Protein 3RC1 (pdb70)

InterPro domains:
  IPR000683 Gfo/Idh/MocA-like oxidoreductase, N-terminal [PF01408] (10-129)
  IPR036291 NAD(P)-binding domain superfamily [SSF51735] (7-159)
  IPR050984 Gfo/Idh/MocA domain-containing protein [PTHR22604] (5-324)
  IPR055170 GFO/IDH/MocA-like oxidoreductase domain [PF22725] (137-253)

Radius of gyration: 19.85 Å; Cα contacts (8 Å, |Δi|>4): 759; chains: 1; bounding box: 44×39×59 Å

B-factor: mean 20.57, std 9.82, range [6.42, 64.03]

CATH classification: 3.40.50.720 (+1 more: 3.30.360.10)

Structure (mmCIF, N/CA/C/O backbone):
data_3RC1
#
_entry.id   3RC1
#
_cell.length_a   72.826
_cell.length_b   104.154
_cell.length_c   145.283
_cell.angle_alpha   90.00
_cell.angle_beta   90.00
_cell.angle_gamma   90.00
#
_symmetry.space_group_name_H-M   'I 2 2 2'
#
loop_
_entity.id
_entity.type
_entity.pdbx_description
1 polymer 'Sugar 3-ketoreductase'
2 non-polymer 'PHOSPHATE ION'
3 non-polymer "5'-O-[(S)-hydroxy{[(S)-hydroxy(phenoxy)phosphoryl]oxy}phosphoryl]thymidine"
4 non-polymer 'NADP NICOTINAMIDE-ADENINE-DINUCLEOTIDE PHOSPHATE'
5 non-polymer 'SODIUM ION'
6 non-polymer 1,2-ETHANEDIOL
7 non-polymer 'CHLORIDE ION'
8 water water
#
loop_
_atom_site.group_PDB
_atom_site.id
_atom_site.type_symbol
_atom_site.label_atom_id
_atom_site.label_alt_id
_atom_site.label_comp_id
_atom_site.label_asym_id
_atom_site.label_entity_id
_atom_site.label_seq_id
_atom_site.pdbx_PDB_ins_code
_atom_site.Cartn_x
_atom_site.Cartn_y
_atom_site.Cartn_z
_atom_site.occupancy
_atom_site.B_iso_or_equiv
_atom_site.auth_seq_id
_atom_site.auth_comp_id
_atom_site.auth_asym_id
_atom_site.auth_atom_id
_atom_site.pdbx_PDB_model_num
ATOM 1 N N . ASN A 1 26 ? 21.877 13.992 -45.746 1.00 40.44 8 ASN A N 1
ATOM 2 C CA . ASN A 1 26 ? 23.327 14.303 -45.869 1.00 38.82 8 ASN A CA 1
ATOM 3 C C . ASN A 1 26 ? 23.903 14.633 -44.492 1.00 34.94 8 ASN A C 1
ATOM 4 O O . ASN A 1 26 ? 23.368 15.496 -43.793 1.00 33.11 8 ASN A O 1
ATOM 9 N N . PRO A 1 27 ? 25.004 13.974 -44.108 1.00 30.77 9 PRO A N 1
ATOM 10 C CA . PRO A 1 27 ? 25.650 14.426 -42.881 1.00 25.89 9 PRO A CA 1
ATOM 11 C C . PRO A 1 27 ? 26.198 15.841 -42.951 1.00 25.59 9 PRO A C 1
ATOM 12 O O . PRO A 1 27 ? 26.495 16.372 -44.032 1.00 22.68 9 PRO A O 1
ATOM 16 N N . ILE A 1 28 ? 26.319 16.462 -41.779 1.00 20.63 10 ILE A N 1
ATOM 17 C CA . ILE A 1 28 ? 26.912 17.793 -41.790 1.00 20.89 10 ILE A CA 1
ATOM 18 C C . ILE A 1 28 ? 28.405 17.599 -42.043 1.00 20.49 10 ILE A C 1
ATOM 19 O O . ILE A 1 28 ? 29.031 16.657 -41.541 1.00 19.91 10 ILE A O 1
ATOM 24 N N . ARG A 1 29 ? 28.963 18.499 -42.844 1.00 17.75 11 ARG A N 1
ATOM 25 C CA . ARG A 1 29 ? 30.363 18.363 -43.276 1.00 18.40 11 ARG A CA 1
ATOM 26 C C . ARG A 1 29 ? 31.166 19.200 -42.280 1.00 15.84 11 ARG A C 1
ATOM 27 O O . ARG A 1 29 ? 30.960 20.407 -42.183 1.00 16.85 11 ARG A O 1
ATOM 35 N N . VAL A 1 30 ? 32.031 18.553 -41.503 1.00 15.07 12 VAL A N 1
ATOM 36 C CA . VAL A 1 30 ? 32.782 19.236 -40.449 1.00 12.02 12 VAL A CA 1
ATOM 37 C C . VAL A 1 30 ? 34.241 19.469 -40.830 1.00 12.21 12 VAL A C 1
ATOM 38 O O . VAL A 1 30 ? 34.904 18.551 -41.331 1.00 14.77 12 VAL A O 1
ATOM 42 N N . GLY A 1 31 ? 34.733 20.677 -40.552 1.00 14.40 13 GLY A N 1
ATOM 43 C CA . GLY A 1 31 ? 36.152 21.012 -40.777 1.00 15.58 13 GLY A CA 1
ATOM 44 C C . GLY A 1 31 ? 36.718 21.252 -39.390 1.00 14.83 13 GLY A C 1
ATOM 45 O O . GLY A 1 31 ? 36.024 21.793 -38.531 1.00 15.82 13 GLY A O 1
ATOM 46 N N . VAL A 1 32 ? 37.967 20.849 -39.184 1.00 15.51 14 VAL A N 1
ATOM 47 C CA . VAL A 1 32 ? 38.606 21.031 -37.884 1.00 16.83 14 VAL A CA 1
ATOM 48 C C . VAL A 1 32 ? 39.726 22.047 -38.072 1.00 19.36 14 VAL A C 1
ATOM 49 O O . VAL A 1 32 ? 40.539 21.865 -38.979 1.00 19.61 14 VAL A O 1
ATOM 53 N N . ILE A 1 33 ? 39.731 23.122 -37.290 1.00 14.67 15 ILE A N 1
ATOM 54 C CA . ILE A 1 33 ? 40.888 24.023 -37.263 1.00 17.15 15 ILE A CA 1
ATOM 55 C C . ILE A 1 33 ? 41.802 23.831 -36.053 1.00 16.45 15 ILE A C 1
ATOM 56 O O . ILE A 1 33 ? 41.422 24.223 -34.946 1.00 16.60 15 ILE A O 1
ATOM 61 N N . GLY A 1 34 ? 42.947 23.199 -36.302 1.00 16.22 16 GLY A N 1
ATOM 62 C CA . GLY A 1 34 ? 43.878 22.948 -35.216 1.00 16.77 16 GLY A CA 1
ATOM 63 C C . GLY A 1 34 ? 43.951 21.462 -34.979 1.00 17.92 16 GLY A C 1
ATOM 64 O O . GLY A 1 34 ? 42.939 20.883 -34.587 1.00 17.43 16 GLY A O 1
ATOM 65 N N . CYS A 1 35 ? 45.110 20.864 -35.252 1.00 18.21 17 CYS A N 1
ATOM 66 C CA . CYS A 1 35 ? 45.299 19.436 -35.068 1.00 17.69 17 CYS A CA 1
ATOM 67 C C . CYS A 1 35 ? 45.669 19.195 -33.607 1.00 19.03 17 CYS A C 1
ATOM 68 O O . CYS A 1 35 ? 46.824 18.926 -33.258 1.00 22.03 17 CYS A O 1
ATOM 71 N N . ALA A 1 36 ? 44.696 19.365 -32.720 1.00 17.01 18 ALA A N 1
ATOM 72 C CA . ALA A 1 36 ? 44.918 19.337 -31.270 1.00 18.23 18 ALA A CA 1
ATOM 73 C C . ALA A 1 36 ? 44.945 17.907 -30.716 1.00 16.61 18 ALA A C 1
ATOM 74 O O . ALA A 1 36 ? 44.416 16.974 -31.312 1.00 17.70 18 ALA A O 1
ATOM 76 N N . ASP A 1 37 ? 45.630 17.734 -29.587 1.00 19.85 19 ASP A N 1
ATOM 77 C CA . ASP A 1 37 ? 45.590 16.451 -28.885 1.00 18.35 19 ASP A CA 1
ATOM 78 C C . ASP A 1 37 ? 44.144 16.038 -28.561 1.00 17.88 19 ASP A C 1
ATOM 79 O O . ASP A 1 37 ? 43.797 14.872 -28.752 1.00 19.33 19 ASP A O 1
ATOM 84 N N . ILE A 1 38 ? 43.295 16.967 -28.130 1.00 18.89 20 ILE A N 1
ATOM 85 C CA . ILE A 1 38 ? 41.888 16.613 -27.830 1.00 18.25 20 ILE A CA 1
ATOM 86 C C . ILE A 1 38 ? 41.121 16.232 -29.091 1.00 19.80 20 ILE A C 1
ATOM 87 O O . ILE A 1 38 ? 40.247 15.366 -29.069 1.00 18.24 20 ILE A O 1
ATOM 92 N N . ALA A 1 39 ? 41.458 16.841 -30.224 1.00 17.24 21 ALA A N 1
ATOM 93 C CA . ALA A 1 39 ? 40.894 16.353 -31.479 1.00 16.96 21 ALA A CA 1
ATOM 94 C C . ALA A 1 39 ? 41.335 14.936 -31.829 1.00 17.05 21 ALA A C 1
ATOM 95 O O . ALA A 1 39 ? 40.518 14.097 -32.191 1.00 17.77 21 ALA A O 1
ATOM 97 N N . TRP A 1 40 ? 42.632 14.624 -31.745 1.00 16.99 22 TRP A N 1
ATOM 98 C CA . TRP A 1 40 ? 43.158 13.297 -32.079 1.00 20.23 22 TRP A CA 1
ATOM 99 C C . TRP A 1 40 ? 42.568 12.247 -31.133 1.00 16.58 22 TRP A C 1
ATOM 100 O O . TRP A 1 40 ? 42.180 11.169 -31.567 1.00 18.42 22 TRP A O 1
ATOM 111 N N . ARG A 1 41 ? 42.470 12.600 -29.857 1.00 17.19 23 ARG A N 1
ATOM 112 C CA . ARG A 1 41 ? 42.074 11.566 -28.893 1.00 19.19 23 ARG A CA 1
ATOM 113 C C . ARG A 1 41 ? 40.562 11.349 -28.748 1.00 20.37 23 ARG A C 1
ATOM 114 O O . ARG A 1 41 ? 40.131 10.197 -28.559 1.00 21.14 23 ARG A O 1
ATOM 122 N N . ARG A 1 42 ? 39.787 12.430 -28.807 1.00 20.09 24 ARG A N 1
ATOM 123 C CA . ARG A 1 42 ? 38.371 12.398 -28.396 1.00 18.95 24 ARG A CA 1
ATOM 124 C C . ARG A 1 42 ? 37.472 12.822 -29.569 1.00 19.10 24 ARG A C 1
ATOM 125 O O . ARG A 1 42 ? 36.580 12.094 -30.005 1.00 16.77 24 ARG A O 1
ATOM 133 N N . ALA A 1 43 ? 37.741 14.008 -30.109 1.00 18.02 25 ALA A N 1
ATOM 134 C CA . ALA A 1 43 ? 36.751 14.587 -31.024 1.00 16.47 25 ALA A CA 1
ATOM 135 C C . ALA A 1 43 ? 36.715 13.936 -32.392 1.00 15.62 25 ALA A C 1
ATOM 136 O O . ALA A 1 43 ? 35.636 13.654 -32.912 1.00 13.74 25 ALA A O 1
ATOM 138 N N . LEU A 1 44 ? 37.868 13.744 -33.029 1.00 14.23 26 LEU A N 1
ATOM 139 C CA . LEU A 1 44 ? 37.918 13.113 -34.335 1.00 15.84 26 LEU A CA 1
ATOM 140 C C . LEU A 1 44 ? 37.452 11.665 -34.367 1.00 17.84 26 LEU A C 1
ATOM 141 O O . LEU A 1 44 ? 36.681 11.263 -35.243 1.00 19.11 26 LEU A O 1
ATOM 146 N N . PRO A 1 45 ? 37.829 10.872 -33.354 1.00 16.60 27 PRO A N 1
ATOM 147 C CA . PRO A 1 45 ? 37.198 9.565 -33.391 1.00 15.82 27 PRO A CA 1
ATOM 148 C C . PRO A 1 45 ? 35.672 9.607 -33.245 1.00 15.56 27 PRO A C 1
ATOM 149 O O . PRO A 1 45 ? 35.031 8.726 -33.825 1.00 15.52 27 PRO A O 1
ATOM 153 N N . ALA A 1 46 ? 35.111 10.560 -32.498 1.00 13.63 28 ALA A N 1
ATOM 154 C CA . ALA A 1 46 ? 33.648 10.682 -32.425 1.00 12.96 28 ALA A CA 1
ATOM 155 C C . ALA A 1 46 ? 33.086 11.117 -33.779 1.00 14.98 28 ALA A C 1
ATOM 156 O O . ALA A 1 46 ? 32.108 10.552 -34.268 1.00 16.55 28 ALA A O 1
ATOM 158 N N . LEU A 1 47 ? 33.692 12.137 -34.381 1.00 15.69 29 LEU A N 1
ATOM 159 C CA . LEU A 1 47 ? 33.207 12.619 -35.671 1.00 17.99 29 LEU A CA 1
ATOM 160 C C . LEU A 1 47 ? 33.290 11.519 -36.726 1.00 18.63 29 LEU A C 1
ATOM 161 O O . LEU A 1 47 ? 32.386 11.335 -37.535 1.00 16.97 29 LEU A O 1
ATOM 166 N N . GLU A 1 48 ? 34.375 10.752 -36.726 1.00 20.39 30 GLU A N 1
ATOM 167 C CA . GLU A 1 48 ? 34.524 9.698 -37.733 1.00 25.59 30 GLU A CA 1
ATOM 168 C C . GLU A 1 48 ? 33.410 8.666 -37.623 1.00 26.46 30 GLU A C 1
ATOM 169 O O . GLU A 1 48 ? 32.871 8.189 -38.629 1.00 26.32 30 GLU A O 1
ATOM 175 N N . ALA A 1 49 ? 33.052 8.322 -36.386 1.00 23.41 31 ALA A N 1
ATOM 176 C CA . ALA A 1 49 ? 32.128 7.237 -36.103 1.00 22.74 31 ALA A CA 1
ATOM 177 C C . ALA A 1 49 ? 30.673 7.684 -36.206 1.00 24.70 31 ALA A C 1
ATOM 178 O O . ALA A 1 49 ? 29.785 6.853 -36.372 1.00 26.57 31 ALA A O 1
ATOM 180 N N . GLU A 1 50 ? 30.408 8.972 -36.020 1.00 20.40 32 GLU A N 1
ATOM 181 C CA . GLU A 1 50 ? 29.050 9.502 -36.016 1.00 19.75 32 GLU A CA 1
ATOM 182 C C . GLU A 1 50 ? 28.447 9.572 -37.426 1.00 21.53 32 GLU A C 1
ATOM 183 O O . GLU A 1 50 ? 28.972 10.267 -38.284 1.00 19.17 32 GLU A O 1
ATOM 189 N N . PRO A 1 51 ? 27.321 8.889 -37.664 1.00 23.50 33 PRO A N 1
ATOM 190 C CA . PRO A 1 51 ? 26.740 8.945 -39.010 1.00 22.79 33 PRO A CA 1
ATOM 191 C C . PRO A 1 51 ? 26.325 10.341 -39.484 1.00 24.69 33 PRO A C 1
ATOM 192 O O . PRO A 1 51 ? 26.354 10.632 -40.684 1.00 23.26 33 PRO A O 1
ATOM 196 N N . LEU A 1 52 ? 25.954 11.210 -38.543 1.00 20.48 34 LEU A N 1
ATOM 197 C CA . LEU A 1 52 ? 25.490 12.557 -38.854 1.00 20.69 34 LEU A CA 1
ATOM 198 C C . LEU A 1 52 ? 26.609 13.542 -39.193 1.00 18.26 34 LEU A C 1
ATOM 199 O O . LEU A 1 52 ? 26.305 14.671 -39.566 1.00 18.58 34 LEU A O 1
ATOM 204 N N . THR A 1 53 ? 27.877 13.145 -39.073 1.00 18.32 35 THR A N 1
ATOM 205 C CA . THR A 1 53 ? 28.945 14.114 -39.330 1.00 17.75 35 THR A CA 1
ATOM 206 C C . THR A 1 53 ? 29.977 13.509 -40.273 1.00 20.44 35 THR A C 1
ATOM 207 O O . THR A 1 53 ? 30.347 12.353 -40.106 1.00 24.13 35 THR A O 1
ATOM 211 N N . GLU A 1 54 ? 30.443 14.284 -41.248 1.00 19.50 36 GLU A N 1
ATOM 212 C CA . GLU A 1 54 ? 31.484 13.764 -42.127 1.00 21.69 36 GLU A CA 1
ATOM 213 C C . GLU A 1 54 ? 32.702 14.666 -41.964 1.00 18.28 36 GLU A C 1
ATOM 214 O O . GLU A 1 54 ? 32.558 15.874 -42.106 1.00 22.97 36 GLU A O 1
ATOM 220 N N . VAL A 1 55 ? 33.886 14.120 -41.699 1.00 16.50 37 VAL A N 1
ATOM 221 C CA . VAL A 1 55 ? 35.035 15.000 -41.557 1.00 18.33 37 VAL A CA 1
ATOM 222 C C . VAL A 1 55 ? 35.537 15.313 -42.957 1.00 19.23 37 VAL A C 1
ATOM 223 O O . VAL A 1 55 ? 36.073 14.414 -43.616 1.00 20.77 37 VAL A O 1
ATOM 227 N N . THR A 1 56 ? 35.343 16.549 -43.398 1.00 19.47 38 THR A N 1
ATOM 228 C CA . THR A 1 56 ? 35.734 16.910 -44.761 1.00 22.14 38 THR A CA 1
ATOM 229 C C . THR A 1 56 ? 37.082 17.603 -44.914 1.00 22.08 38 THR A C 1
ATOM 230 O O . THR A 1 56 ? 37.663 17.543 -46.000 1.00 20.63 38 THR A O 1
ATOM 234 N N . ALA A 1 57 ? 37.572 18.263 -43.865 1.00 18.62 39 ALA A N 1
ATOM 235 C CA . ALA A 1 57 ? 38.827 18.990 -43.983 1.00 18.89 39 ALA A CA 1
ATOM 236 C C . ALA A 1 57 ? 39.425 19.153 -42.587 1.00 19.72 39 ALA A C 1
ATOM 237 O O . ALA A 1 57 ? 38.682 19.348 -41.623 1.00 17.26 39 ALA A O 1
ATOM 239 N N . ILE A 1 58 ? 40.751 19.115 -42.505 1.00 19.31 40 ILE A N 1
ATOM 240 C CA . ILE A 1 58 ? 41.402 19.379 -41.228 1.00 17.80 40 ILE A CA 1
ATOM 241 C C . ILE A 1 58 ? 42.560 20.314 -41.541 1.00 17.77 40 ILE A C 1
ATOM 242 O O . ILE A 1 58 ? 43.346 19.993 -42.442 1.00 15.25 40 ILE A O 1
ATOM 247 N N . ALA A 1 59 ? 42.621 21.443 -40.839 1.00 15.95 41 ALA A N 1
ATOM 248 C CA . ALA A 1 59 ? 43.662 22.447 -41.055 1.00 17.59 41 ALA A CA 1
ATOM 249 C C . ALA A 1 59 ? 44.695 22.482 -39.923 1.00 20.19 41 ALA A C 1
ATOM 250 O O . ALA A 1 59 ? 44.387 22.255 -38.749 1.00 17.21 41 ALA A O 1
ATOM 252 N N . SER A 1 60 ? 45.932 22.846 -40.265 1.00 15.86 42 SER A N 1
ATOM 253 C CA . SER A 1 60 ? 46.989 22.936 -39.258 1.00 14.76 42 SER A CA 1
ATOM 254 C C . SER A 1 60 ? 47.909 24.069 -39.727 1.00 18.43 42 SER A C 1
ATOM 255 O O . SER A 1 60 ? 47.956 24.345 -40.929 1.00 17.86 42 SER A O 1
ATOM 258 N N . ARG A 1 61 ? 48.619 24.695 -38.790 1.00 13.76 43 ARG A N 1
ATOM 259 C CA . ARG A 1 61 ? 49.705 25.613 -39.128 1.00 19.05 43 ARG A CA 1
ATOM 260 C C . ARG A 1 61 ? 50.798 24.902 -39.924 1.00 19.05 43 ARG A C 1
ATOM 261 O O . ARG A 1 61 ? 51.552 25.574 -40.632 1.00 20.92 43 ARG A O 1
ATOM 269 N N . ARG A 1 62 ? 50.906 23.580 -39.836 1.00 19.58 44 ARG A N 1
ATOM 270 C CA . ARG A 1 62 ? 51.909 22.785 -40.544 1.00 20.74 44 ARG A CA 1
ATOM 271 C C . ARG A 1 62 ? 51.107 21.808 -41.385 1.00 22.98 44 ARG A C 1
ATOM 272 O O . ARG A 1 62 ? 50.466 20.913 -40.828 1.00 22.37 44 ARG A O 1
ATOM 280 N N . TRP A 1 63 ? 51.136 21.949 -42.706 1.00 20.27 45 TRP A N 1
ATOM 281 C CA . TRP A 1 63 ? 50.576 20.906 -43.569 1.00 20.68 45 TRP A CA 1
ATOM 282 C C . TRP A 1 63 ? 50.890 19.453 -43.213 1.00 22.29 45 TRP A C 1
ATOM 283 O O . TRP A 1 63 ? 50.012 18.585 -43.237 1.00 22.06 45 TRP A O 1
ATOM 294 N N . ASP A 1 64 ? 52.137 19.103 -42.919 1.00 20.25 46 ASP A N 1
ATOM 295 C CA A ASP A 1 64 ? 52.506 17.739 -42.561 0.50 19.30 46 ASP A CA 1
ATOM 296 C CA B ASP A 1 64 ? 52.384 17.688 -42.661 0.50 19.80 46 ASP A CA 1
ATOM 297 C C . ASP A 1 64 ? 51.684 17.186 -41.397 1.00 19.11 46 ASP A C 1
ATOM 298 O O . ASP A 1 64 ? 51.426 15.988 -41.350 1.00 20.23 46 ASP A O 1
ATOM 307 N N . ARG A 1 65 ? 51.329 18.056 -40.454 1.00 19.66 47 ARG A N 1
ATOM 308 C CA . ARG A 1 65 ? 50.498 17.661 -39.291 1.00 19.49 47 ARG A CA 1
ATOM 309 C C . ARG A 1 65 ? 49.052 17.424 -39.738 1.00 20.31 47 ARG A C 1
ATOM 310 O O . ARG A 1 65 ? 48.439 16.401 -39.409 1.00 19.75 47 ARG A O 1
ATOM 318 N N . ALA A 1 66 ? 48.525 18.326 -40.556 1.00 19.67 48 ALA A N 1
ATOM 319 C CA . ALA A 1 66 ? 47.187 18.103 -41.102 1.00 22.13 48 ALA A CA 1
ATOM 320 C C . ALA A 1 66 ? 47.122 16.776 -41.823 1.00 23.61 48 ALA A C 1
ATOM 321 O O . ALA A 1 66 ? 46.190 15.994 -41.663 1.00 21.81 48 ALA A O 1
ATOM 323 N N . LYS A 1 67 ? 48.111 16.522 -42.673 1.00 22.10 49 LYS A N 1
ATOM 324 C CA . LYS A 1 67 ? 48.151 15.268 -43.396 1.00 20.96 49 LYS A CA 1
ATOM 325 C C . LYS A 1 67 ? 48.163 14.065 -42.466 1.00 21.54 49 LYS A C 1
ATOM 326 O O . LYS A 1 67 ? 47.524 13.065 -42.769 1.00 23.93 49 LYS A O 1
ATOM 3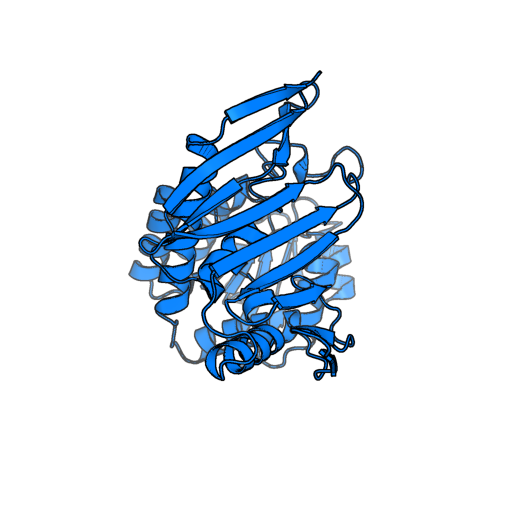32 N N . ARG A 1 68 ? 48.899 14.110 -41.360 1.00 21.58 50 ARG A N 1
ATOM 333 C CA . ARG A 1 68 ? 48.934 12.968 -40.464 1.00 24.94 50 ARG A CA 1
ATOM 334 C C . ARG A 1 68 ? 47.536 12.750 -39.888 1.00 21.94 50 ARG A C 1
ATOM 335 O O . ARG A 1 68 ? 47.083 11.610 -39.773 1.00 24.13 50 ARG A O 1
ATOM 343 N N . PHE A 1 69 ? 46.878 13.840 -39.501 1.00 22.31 51 PHE A N 1
ATOM 344 C CA . PHE A 1 69 ? 45.480 13.724 -39.079 1.00 20.07 51 PHE A CA 1
ATOM 345 C C . PHE A 1 69 ? 44.489 13.209 -40.116 1.00 23.46 51 PHE A C 1
ATOM 346 O O . PHE A 1 69 ? 43.625 12.404 -39.766 1.00 22.61 51 PHE A O 1
ATOM 354 N N . THR A 1 70 ? 44.522 13.712 -41.350 1.00 22.26 52 THR A N 1
ATOM 355 C CA . THR A 1 70 ? 43.639 13.190 -42.399 1.00 22.94 52 THR A CA 1
ATOM 356 C C . THR A 1 70 ? 43.969 11.746 -42.762 1.00 24.92 52 THR A C 1
ATOM 357 O O . THR A 1 70 ? 43.093 10.964 -43.134 1.00 23.86 52 THR A O 1
ATOM 361 N N . GLU A 1 71 ? 45.226 11.332 -42.606 1.00 25.89 53 GLU A N 1
ATOM 362 C CA . GLU A 1 71 ? 45.569 9.962 -42.967 1.00 28.12 53 GLU A CA 1
ATOM 363 C C . GLU A 1 71 ? 44.860 9.036 -41.982 1.00 27.40 53 GLU A C 1
ATOM 364 O O . GLU A 1 71 ? 44.435 7.934 -42.318 1.00 28.39 53 GLU A O 1
ATOM 370 N N . ARG A 1 72 ? 44.753 9.499 -40.747 1.00 26.36 54 ARG A N 1
ATOM 371 C CA . ARG A 1 72 ? 44.038 8.750 -39.720 1.00 26.54 54 ARG A CA 1
ATOM 372 C C . ARG A 1 72 ? 42.517 8.861 -39.844 1.00 28.26 54 ARG A C 1
ATOM 373 O O . ARG A 1 72 ? 41.813 7.845 -39.768 1.00 28.20 54 ARG A O 1
ATOM 381 N N . PHE A 1 73 ? 42.005 10.071 -40.059 1.00 25.36 55 PHE A N 1
ATOM 382 C CA . PHE A 1 73 ? 40.562 10.307 -39.925 1.00 26.48 55 PHE A CA 1
ATOM 383 C C . PHE A 1 73 ? 39.799 10.655 -41.200 1.00 26.15 55 PHE A C 1
ATOM 384 O O . PHE A 1 73 ? 38.581 10.823 -41.137 1.00 27.12 55 PHE A O 1
ATOM 392 N N . GLY A 1 74 ? 40.487 10.796 -42.330 1.00 24.61 56 GLY A N 1
ATOM 393 C CA . GLY A 1 74 ? 39.854 11.221 -43.578 1.00 23.79 56 GLY A CA 1
ATOM 394 C C . GLY A 1 74 ? 39.784 12.732 -43.702 1.00 22.76 56 GLY A C 1
ATOM 395 O O . GLY A 1 74 ? 40.217 13.474 -42.810 1.00 22.80 56 GLY A O 1
ATOM 396 N N . GLY A 1 75 ? 39.208 13.193 -44.808 1.00 20.45 57 GLY A N 1
ATOM 397 C CA . GLY A 1 75 ? 39.135 14.630 -45.055 1.00 22.92 57 GLY A CA 1
ATOM 398 C C . GLY A 1 75 ? 40.352 15.070 -45.853 1.00 21.32 57 GLY A C 1
ATOM 399 O O . GLY A 1 75 ? 41.330 14.331 -45.953 1.00 23.53 57 GLY A O 1
ATOM 400 N N . GLU A 1 76 ? 40.284 16.287 -46.373 1.00 22.35 58 GLU A N 1
ATOM 401 C CA . GLU A 1 76 ? 41.414 16.928 -47.064 1.00 22.87 58 GLU A CA 1
ATOM 402 C C . GLU A 1 76 ? 42.275 17.700 -46.067 1.00 21.64 58 GLU A C 1
ATOM 403 O O . GLU A 1 76 ? 41.744 18.477 -45.267 1.00 20.77 58 GLU A O 1
ATOM 409 N N . PRO A 1 77 ? 43.603 17.485 -46.094 1.00 21.88 59 PRO A N 1
ATOM 410 C CA . PRO A 1 77 ? 44.469 18.315 -45.256 1.00 20.17 59 PRO A CA 1
ATOM 411 C C . PRO A 1 77 ? 44.576 19.739 -45.785 1.00 22.98 59 PRO A C 1
ATOM 412 O O . PRO A 1 77 ? 44.646 19.952 -46.998 1.00 21.76 59 PRO A O 1
ATOM 416 N N . VAL A 1 78 ? 44.554 20.736 -44.908 1.00 17.91 60 VAL A N 1
ATOM 417 C CA . VAL A 1 78 ? 44.580 22.104 -45.398 1.00 17.57 60 VAL A CA 1
ATOM 418 C C . VAL A 1 78 ? 45.698 22.808 -44.643 1.00 19.69 60 VAL A C 1
ATOM 419 O O . VAL A 1 78 ? 45.853 22.642 -43.425 1.00 20.08 60 VAL A O 1
ATOM 423 N N . GLU A 1 79 ? 46.453 23.646 -45.353 1.00 17.97 61 GLU A N 1
ATOM 424 C CA . GLU A 1 79 ? 47.472 24.423 -44.653 1.00 16.61 61 GLU A CA 1
ATOM 425 C C . GLU A 1 79 ? 46.904 25.792 -44.272 1.00 18.42 61 GLU A C 1
ATOM 426 O O . GLU A 1 79 ? 46.428 26.573 -45.099 1.00 19.26 61 GLU A O 1
ATOM 432 N N . GLY A 1 80 ? 46.989 26.113 -42.982 1.00 18.76 62 GLY A N 1
ATOM 433 C CA . GLY A 1 80 ? 46.438 27.326 -42.393 1.00 16.33 62 GLY A CA 1
ATOM 434 C C . GLY A 1 80 ? 44.932 27.219 -42.195 1.00 18.14 62 GLY A C 1
ATOM 435 O O . GLY A 1 80 ? 44.279 26.439 -42.888 1.00 16.26 62 GLY A O 1
ATOM 436 N N . TYR A 1 81 ? 44.395 28.030 -41.283 1.00 17.89 63 TYR A N 1
ATOM 437 C CA . TYR A 1 81 ? 42.970 28.020 -40.958 1.00 18.02 63 TYR A CA 1
ATOM 438 C C . TYR A 1 81 ? 42.081 28.819 -41.915 1.00 17.16 63 TYR A C 1
ATOM 439 O O . TYR A 1 81 ? 41.004 28.351 -42.268 1.00 18.53 63 TYR A O 1
ATOM 448 N N . PRO A 1 82 ? 42.525 29.993 -42.408 1.00 17.97 64 PRO A N 1
ATOM 449 C CA . PRO A 1 82 ? 41.655 30.685 -43.358 1.00 19.05 64 PRO A CA 1
ATOM 450 C C . PRO A 1 82 ? 41.235 29.853 -44.558 1.00 20.08 64 PRO A C 1
ATOM 451 O O . PRO A 1 82 ? 40.079 29.956 -44.982 1.00 19.91 64 PRO A O 1
ATOM 455 N N . ALA A 1 83 ? 42.131 29.015 -45.075 1.00 19.68 65 ALA A N 1
ATOM 456 C CA . ALA A 1 83 ? 41.768 28.251 -46.265 1.00 20.06 65 ALA A CA 1
ATOM 457 C C . ALA A 1 83 ? 40.609 27.297 -45.974 1.00 22.24 65 ALA A C 1
ATOM 458 O O . ALA A 1 83 ? 39.731 27.073 -46.810 1.00 21.77 65 ALA A O 1
ATOM 460 N N . LEU A 1 84 ? 40.590 26.751 -44.759 1.00 18.22 66 LEU A N 1
ATOM 461 C CA . LEU A 1 84 ? 39.523 25.820 -44.436 1.00 19.12 66 LEU A CA 1
ATOM 462 C C . LEU A 1 84 ? 38.198 26.575 -44.383 1.00 16.70 66 LEU A C 1
ATOM 463 O O . LEU A 1 84 ? 37.175 26.069 -44.852 1.00 20.07 66 LEU A O 1
ATOM 468 N N . LEU A 1 85 ? 38.197 27.780 -43.825 1.00 19.43 67 LEU A N 1
ATOM 469 C CA . LEU A 1 85 ? 36.951 28.508 -43.623 1.00 20.97 67 LEU A CA 1
ATOM 470 C C . LEU A 1 85 ? 36.356 28.997 -44.936 1.00 23.69 67 LEU A C 1
ATOM 471 O O . LEU A 1 85 ? 35.170 29.324 -44.958 1.00 24.60 67 LEU A O 1
ATOM 476 N N . GLU A 1 86 ? 37.199 29.073 -45.965 1.00 25.31 68 GLU A N 1
ATOM 477 C CA . GLU A 1 86 ? 36.755 29.445 -47.309 1.00 28.28 68 GLU A CA 1
ATOM 478 C C . GLU A 1 86 ? 36.063 28.308 -48.041 1.00 27.85 68 GLU A C 1
ATOM 479 O O . GLU A 1 86 ? 35.487 28.548 -49.101 1.00 31.52 68 GLU A O 1
ATOM 485 N N . ARG A 1 87 ? 36.097 27.086 -47.515 1.00 25.96 69 ARG A N 1
ATOM 486 C CA . ARG A 1 87 ? 35.622 25.919 -48.244 1.00 23.90 69 ARG A CA 1
ATOM 487 C C . ARG A 1 87 ? 34.105 25.883 -48.327 1.00 26.79 69 ARG A C 1
ATOM 488 O O . ARG A 1 87 ? 33.413 26.085 -47.331 1.00 26.04 69 ARG A O 1
ATOM 496 N N . ASP A 1 88 ? 33.587 25.632 -49.525 1.00 24.78 70 ASP A N 1
ATOM 497 C CA . ASP A 1 88 ? 32.161 25.383 -49.678 1.00 28.23 70 ASP A CA 1
ATOM 498 C C . ASP A 1 88 ? 31.706 24.028 -49.148 1.00 25.93 70 ASP A C 1
ATOM 499 O O . ASP A 1 88 ? 30.532 23.853 -48.833 1.00 31.57 70 ASP A O 1
ATOM 504 N N . ASP A 1 89 ? 32.589 23.042 -49.035 1.00 26.15 71 ASP A N 1
ATOM 505 C CA . ASP A 1 89 ? 32.186 21.737 -48.529 1.00 24.05 71 ASP A CA 1
ATOM 506 C C . ASP A 1 89 ? 32.362 21.565 -47.007 1.00 23.68 71 ASP A C 1
ATOM 507 O O . ASP A 1 89 ? 32.573 20.437 -46.525 1.00 23.54 71 ASP A O 1
ATOM 512 N N . VAL A 1 90 ? 32.339 22.696 -46.306 1.00 22.04 72 VAL A N 1
ATOM 513 C CA . VAL A 1 90 ? 32.378 22.697 -44.831 1.00 19.35 72 VAL A CA 1
ATOM 514 C C . VAL A 1 90 ? 31.120 23.397 -44.320 1.00 18.52 72 VAL A C 1
ATOM 515 O O . VAL A 1 90 ? 30.845 24.543 -44.695 1.00 21.10 72 VAL A O 1
ATOM 519 N N . ASP A 1 91 ? 30.337 22.733 -43.470 1.00 17.82 73 ASP A N 1
ATOM 520 C CA . ASP A 1 91 ? 29.105 23.298 -42.918 1.00 16.10 73 ASP A CA 1
ATOM 521 C C . ASP A 1 91 ? 29.344 23.835 -41.498 1.00 15.50 73 ASP A C 1
ATOM 522 O O . ASP A 1 91 ? 28.655 24.745 -41.025 1.00 14.24 73 ASP A O 1
ATOM 527 N N . ALA A 1 92 ? 30.310 23.232 -40.813 1.00 13.56 74 ALA A N 1
ATOM 528 C CA . ALA A 1 92 ? 30.452 23.476 -39.360 1.00 14.29 74 ALA A CA 1
ATOM 529 C C . ALA A 1 92 ? 31.929 23.261 -39.065 1.00 10.38 74 ALA A C 1
ATOM 530 O O . ALA A 1 92 ? 32.560 22.427 -39.724 1.00 15.04 74 ALA A O 1
ATOM 532 N N . VAL A 1 93 ? 32.470 24.025 -38.120 1.00 11.98 75 VAL A N 1
ATOM 533 C CA . VAL A 1 93 ? 33.911 23.885 -37.837 1.00 12.62 75 VAL A CA 1
ATOM 534 C C . VAL A 1 93 ? 34.052 23.539 -36.358 1.00 14.13 75 VAL A C 1
ATOM 535 O O . VAL A 1 93 ? 33.353 24.168 -35.559 1.00 14.11 75 VAL A O 1
ATOM 539 N N . TYR A 1 94 ? 34.951 22.610 -36.049 1.00 13.36 76 TYR A N 1
ATOM 540 C CA . TYR A 1 94 ? 35.341 22.327 -34.663 1.00 13.29 76 TYR A CA 1
ATOM 541 C C . TYR A 1 94 ? 36.628 23.094 -34.412 1.00 14.05 76 TYR A C 1
ATOM 542 O O . TYR A 1 94 ? 37.565 23.022 -35.223 1.00 14.00 76 TYR A O 1
ATOM 551 N N . VAL A 1 95 ? 36.616 23.811 -33.292 1.00 12.81 77 VAL A N 1
ATOM 552 C CA . VAL A 1 95 ? 37.707 24.669 -32.877 1.00 12.63 77 VAL A CA 1
ATOM 553 C C . VAL A 1 95 ? 38.344 24.204 -31.546 1.00 12.36 77 VAL A C 1
ATOM 554 O O . VAL A 1 95 ? 37.978 24.728 -30.495 1.00 13.53 77 VAL A O 1
ATOM 558 N N . PRO A 1 96 ? 39.305 23.287 -31.625 1.00 13.55 78 PRO A N 1
ATOM 559 C CA . PRO A 1 96 ? 40.068 22.866 -30.435 1.00 12.78 78 PRO A CA 1
ATOM 560 C C . PRO A 1 96 ? 41.396 23.612 -30.218 1.00 15.43 78 PRO A C 1
ATOM 561 O O . PRO A 1 96 ? 42.406 23.056 -29.773 1.00 16.54 78 PRO A O 1
ATOM 565 N N . LEU A 1 97 ? 41.368 24.895 -30.539 1.00 13.76 79 LEU A N 1
ATOM 566 C CA . LEU A 1 97 ? 42.534 25.766 -30.349 1.00 15.78 79 LEU A CA 1
ATOM 567 C C . LEU A 1 97 ? 42.717 26.096 -28.867 1.00 15.42 79 LEU A C 1
ATOM 568 O O . LEU A 1 97 ? 41.812 25.896 -28.036 1.00 15.58 79 LEU A O 1
ATOM 573 N N . PRO A 1 98 ? 43.897 26.621 -28.511 1.00 15.94 80 PRO A N 1
ATOM 574 C CA . PRO A 1 98 ? 44.107 27.096 -27.151 1.00 18.88 80 PRO A CA 1
ATOM 575 C C . PRO A 1 98 ? 43.062 28.129 -26.813 1.00 18.41 80 PRO A C 1
ATOM 576 O O . PRO A 1 98 ? 42.667 28.951 -27.656 1.00 15.42 80 PRO A O 1
ATOM 580 N N . ALA A 1 99 ? 42.645 28.103 -25.545 1.00 18.41 81 ALA A N 1
ATOM 581 C CA . ALA A 1 99 ? 41.562 28.968 -25.106 1.00 18.26 81 ALA A CA 1
ATOM 582 C C . ALA A 1 99 ? 41.637 30.428 -25.521 1.00 21.60 81 ALA A C 1
ATOM 583 O O . ALA A 1 99 ? 40.640 31.053 -25.883 1.00 19.97 81 ALA A O 1
ATOM 585 N N . VAL A 1 100 ? 42.830 31.015 -25.441 1.00 19.60 82 VAL A N 1
ATOM 586 C CA . VAL A 1 100 ? 42.976 32.438 -25.684 1.00 17.91 82 VAL A CA 1
ATOM 587 C C . VAL A 1 100 ? 42.770 32.751 -27.163 1.00 19.30 82 VAL A C 1
ATOM 588 O O . VAL A 1 100 ? 42.484 33.896 -27.503 1.00 20.38 82 VAL A O 1
ATOM 592 N N . LEU A 1 101 ? 42.882 31.751 -28.036 1.00 19.64 83 LEU A N 1
ATOM 593 C CA . LEU A 1 101 ? 42.788 31.991 -29.469 1.00 19.07 83 LEU A CA 1
ATOM 594 C C . LEU A 1 101 ? 41.391 31.616 -29.943 1.00 23.10 83 LEU A C 1
ATOM 595 O O . LEU A 1 101 ? 41.100 31.764 -31.131 1.00 18.93 83 LEU A O 1
ATOM 600 N N . HIS A 1 102 ? 40.538 31.145 -29.030 1.00 17.45 84 HIS A N 1
ATOM 601 C CA . HIS A 1 102 ? 39.211 30.764 -29.508 1.00 19.54 84 HIS A CA 1
ATOM 602 C C . HIS A 1 102 ? 38.439 31.889 -30.165 1.00 18.31 84 HIS A C 1
ATOM 603 O O . HIS A 1 102 ? 37.874 31.687 -31.236 1.00 21.55 84 HIS A O 1
ATOM 610 N N . ALA A 1 103 ? 38.362 33.043 -29.521 1.00 18.51 85 ALA A N 1
ATOM 611 C CA . ALA A 1 103 ? 37.486 34.090 -30.003 1.00 21.61 85 ALA A CA 1
ATOM 612 C C . ALA A 1 103 ? 37.803 34.505 -31.437 1.00 25.00 85 ALA A C 1
ATOM 613 O O . ALA A 1 103 ? 36.879 34.649 -32.246 1.00 22.31 85 ALA A O 1
ATOM 615 N N . GLU A 1 104 ? 39.084 34.700 -31.743 1.00 21.73 86 GLU A N 1
ATOM 616 C CA . GLU A 1 104 ? 39.470 35.149 -33.081 1.00 22.10 86 GLU A CA 1
ATOM 617 C C . GLU A 1 104 ? 38.900 34.196 -34.125 1.00 21.61 86 GLU A C 1
ATOM 618 O O . GLU A 1 104 ? 38.299 34.631 -35.116 1.00 21.79 86 GLU A O 1
ATOM 624 N N . TRP A 1 105 ? 39.091 32.895 -33.911 1.00 17.25 87 TRP A N 1
ATOM 625 C CA . TRP A 1 105 ? 38.747 31.913 -34.918 1.00 17.38 87 TRP A CA 1
ATOM 626 C C . TRP A 1 105 ? 37.265 31.529 -34.910 1.00 19.66 87 TRP A C 1
ATOM 627 O O . TRP A 1 105 ? 36.757 31.120 -35.954 1.00 18.42 87 TRP A O 1
ATOM 638 N N . ILE A 1 106 ? 36.614 31.606 -33.749 1.00 15.99 88 ILE A N 1
ATOM 639 C CA . ILE A 1 106 ? 35.162 31.443 -33.716 1.00 15.15 88 ILE A CA 1
ATOM 640 C C . ILE A 1 106 ? 34.480 32.562 -34.497 1.00 14.82 88 ILE A C 1
ATOM 641 O O . ILE A 1 106 ? 33.626 32.290 -35.354 1.00 16.46 88 ILE A 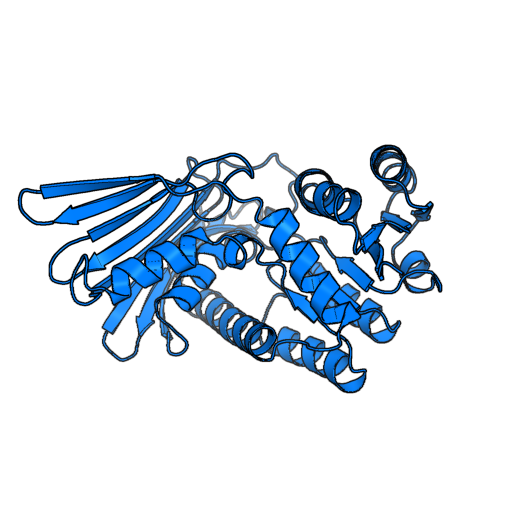O 1
ATOM 646 N N . ASP A 1 107 ? 34.900 33.790 -34.235 1.00 17.73 89 ASP A N 1
ATOM 647 C CA . ASP A 1 107 ? 34.377 34.970 -34.915 1.00 20.36 89 ASP A CA 1
ATOM 648 C C . ASP A 1 107 ? 34.529 34.809 -36.424 1.00 19.56 89 ASP A C 1
ATOM 649 O O . ASP A 1 107 ? 33.562 34.995 -37.160 1.00 19.26 89 ASP A O 1
ATOM 654 N N . ARG A 1 108 ? 35.727 34.444 -36.859 1.00 18.70 90 ARG A N 1
ATOM 655 C CA . ARG A 1 108 ? 36.010 34.236 -38.276 1.00 18.09 90 ARG A CA 1
ATOM 656 C C . ARG A 1 108 ? 35.187 33.110 -38.885 1.00 19.29 90 ARG A C 1
ATOM 657 O O . ARG A 1 108 ? 34.694 33.260 -40.009 1.00 17.98 90 ARG A O 1
ATOM 665 N N . ALA A 1 109 ? 34.989 32.015 -38.142 1.00 17.26 91 ALA A N 1
ATOM 666 C CA . ALA A 1 109 ? 34.240 30.865 -38.648 1.00 17.58 91 ALA A CA 1
ATOM 667 C C . ALA A 1 109 ? 32.772 31.255 -38.820 1.00 15.92 91 ALA A C 1
ATOM 668 O O . ALA A 1 109 ? 32.165 30.874 -39.829 1.00 16.28 91 ALA A O 1
ATOM 670 N N . LEU A 1 110 ? 32.222 32.018 -37.877 1.00 15.18 92 LEU A N 1
ATOM 671 C CA . LEU A 1 110 ? 30.804 32.341 -37.876 1.00 15.48 92 LEU A CA 1
ATOM 672 C C . LEU A 1 110 ? 30.647 33.315 -39.043 1.00 16.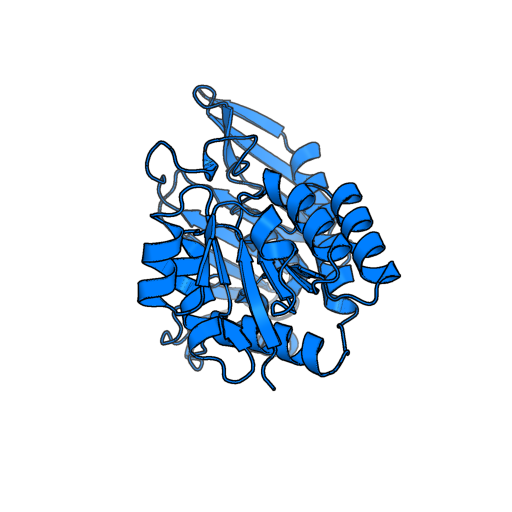63 92 LEU A C 1
ATOM 673 O O . LEU A 1 110 ? 29.681 33.179 -39.804 1.00 15.14 92 LEU A O 1
ATOM 678 N N . ARG A 1 111 ? 31.612 34.224 -39.176 1.00 19.22 93 ARG A N 1
ATOM 679 C CA . ARG A 1 111 ? 31.483 35.203 -40.267 1.00 20.57 93 ARG A CA 1
ATOM 680 C C . ARG A 1 111 ? 31.634 34.539 -41.630 1.00 22.42 93 ARG A C 1
ATOM 681 O O . ARG A 1 111 ? 31.132 35.056 -42.639 1.00 21.18 93 ARG A O 1
ATOM 689 N N . ALA A 1 112 ? 32.312 33.396 -41.665 1.00 18.14 94 ALA A N 1
ATOM 690 C CA . ALA A 1 112 ? 32.378 32.602 -42.874 1.00 18.64 94 ALA A CA 1
ATOM 691 C C . ALA A 1 112 ? 31.109 31.796 -43.130 1.00 19.62 94 ALA A C 1
ATOM 692 O O . ALA A 1 112 ? 31.039 31.039 -44.089 1.00 19.63 94 ALA A O 1
ATOM 694 N N . GLY A 1 113 ? 30.111 31.915 -42.256 1.00 16.65 95 GLY A N 1
ATOM 695 C CA . GLY A 1 113 ? 28.893 31.137 -42.446 1.00 18.28 95 GLY A CA 1
ATOM 696 C C . GLY A 1 113 ? 28.848 29.725 -41.885 1.00 20.65 95 GLY A C 1
ATOM 697 O O . GLY A 1 113 ? 27.959 28.957 -42.267 1.00 19.33 95 GLY A O 1
ATOM 698 N N . LYS A 1 114 ? 29.760 29.416 -40.962 1.00 18.87 96 LYS A N 1
ATOM 699 C CA . LYS A 1 114 ? 29.916 28.038 -40.471 1.00 16.72 96 LYS A CA 1
ATOM 700 C C . LYS A 1 114 ? 29.343 27.988 -39.056 1.00 15.32 96 LYS A C 1
ATOM 701 O O . LYS A 1 114 ? 29.583 28.893 -38.244 1.00 14.47 96 LYS A O 1
ATOM 707 N N . HIS A 1 115 ? 28.575 26.944 -38.760 1.00 14.60 97 HIS A N 1
ATOM 708 C CA . HIS A 1 115 ? 28.224 26.709 -37.357 1.00 12.61 97 HIS A CA 1
ATOM 709 C C . HIS A 1 115 ? 29.527 26.360 -36.669 1.00 16.63 97 HIS A C 1
ATOM 710 O O . HIS A 1 115 ? 30.403 25.817 -37.353 1.00 13.73 97 HIS A O 1
ATOM 717 N N . VAL A 1 116 ? 29.585 26.468 -35.334 1.00 11.02 98 VAL A N 1
ATOM 718 C CA . VAL A 1 116 ? 30.877 26.204 -34.657 1.00 12.45 98 VAL A CA 1
ATOM 719 C C . VAL A 1 116 ? 30.694 25.386 -33.364 1.00 11.97 98 VAL A C 1
ATOM 720 O O . VAL A 1 116 ? 29.848 25.753 -32.542 1.00 13.06 98 VAL A O 1
ATOM 724 N N . LEU A 1 117 ? 31.506 24.339 -33.245 1.00 11.45 99 LEU A N 1
ATOM 725 C CA . LEU A 1 117 ? 31.648 23.535 -32.015 1.00 11.29 99 LEU A CA 1
ATOM 726 C C . LEU A 1 117 ? 32.982 24.007 -31.424 1.00 11.15 99 LEU A C 1
ATOM 727 O O . LEU A 1 117 ? 34.024 23.685 -31.979 1.00 14.23 99 LEU A O 1
ATOM 732 N N . ALA A 1 118 ? 32.945 24.771 -30.341 1.00 11.64 100 ALA A N 1
ATOM 733 C CA . ALA A 1 118 ? 34.159 25.386 -29.815 1.00 9.36 100 ALA A CA 1
ATOM 734 C C . ALA A 1 118 ? 34.563 24.565 -28.595 1.00 11.96 100 ALA A C 1
ATOM 735 O O . ALA A 1 118 ? 33.659 24.254 -27.822 1.00 13.84 100 ALA A O 1
ATOM 737 N N . GLU A 1 119 ? 35.851 24.296 -28.375 1.00 11.77 101 GLU A N 1
ATOM 738 C CA . GLU A 1 119 ? 36.190 23.623 -27.102 1.00 12.49 101 GLU A CA 1
ATOM 739 C C . GLU A 1 119 ? 35.957 24.515 -25.902 1.00 14.47 101 GLU A C 1
ATOM 740 O O . GLU A 1 119 ? 35.915 25.740 -26.021 1.00 13.06 101 GLU A O 1
ATOM 746 N N . LYS A 1 120 ? 35.823 23.895 -24.721 1.00 13.87 102 LYS A N 1
ATOM 747 C CA . LYS A 1 120 ? 35.732 24.708 -23.521 1.00 12.25 102 LYS A CA 1
ATOM 748 C C . LYS A 1 120 ? 37.148 25.212 -23.279 1.00 13.11 102 LYS A C 1
ATOM 749 O O . LYS A 1 120 ? 38.159 24.666 -23.723 1.00 13.43 102 LYS A O 1
ATOM 755 N N . PRO A 1 121 ? 37.229 26.329 -22.565 1.00 14.93 103 PRO A N 1
ATOM 756 C CA . PRO A 1 121 ? 36.171 27.277 -22.254 1.00 14.29 103 PRO A CA 1
ATOM 757 C C . PRO A 1 121 ? 35.859 27.979 -23.567 1.00 17.58 103 PRO A C 1
ATOM 758 O O . PRO A 1 121 ? 36.767 28.238 -24.369 1.00 14.02 103 PRO A O 1
ATOM 762 N N . LEU A 1 122 ? 34.584 28.282 -23.770 1.00 14.35 104 LEU A N 1
ATOM 763 C CA . LEU A 1 122 ? 34.191 28.891 -25.048 1.00 11.23 104 LEU A CA 1
ATOM 764 C C . LEU A 1 122 ? 35.139 30.060 -25.322 1.00 15.18 104 LEU A C 1
ATOM 765 O O . LEU A 1 122 ? 35.771 30.115 -26.393 1.00 18.44 104 LEU A O 1
ATOM 770 N N . THR A 1 123 ? 35.234 31.009 -24.393 1.00 15.98 105 THR A N 1
ATOM 771 C CA . THR A 1 123 ? 36.365 31.924 -24.568 1.00 15.51 105 THR A CA 1
ATOM 772 C C . THR A 1 123 ? 36.904 32.389 -23.221 1.00 20.59 105 THR A C 1
ATOM 773 O O . THR A 1 123 ? 36.885 31.602 -22.271 1.00 17.34 105 THR A O 1
ATOM 777 N N . THR A 1 124 ? 37.368 33.632 -23.124 1.00 19.43 106 THR A N 1
ATOM 778 C CA . THR A 1 124 ? 38.172 33.987 -21.958 1.00 22.18 106 THR A CA 1
ATOM 779 C C . THR A 1 124 ? 37.375 34.851 -20.982 1.00 25.39 106 THR A C 1
ATOM 780 O O . THR A 1 124 ? 37.806 35.010 -19.840 1.00 23.88 106 THR A O 1
ATOM 784 N N . ASP A 1 125 ? 36.281 35.463 -21.443 1.00 21.35 107 ASP A N 1
ATOM 785 C CA . ASP A 1 125 ? 35.482 36.342 -20.595 1.00 21.11 107 ASP A CA 1
ATOM 786 C C . ASP A 1 125 ? 34.075 36.523 -21.140 1.00 20.26 107 ASP A C 1
ATOM 787 O O . ASP A 1 125 ? 33.768 36.159 -22.286 1.00 18.36 107 ASP A O 1
ATOM 792 N N . ARG A 1 126 ? 33.205 37.024 -20.268 1.00 17.52 108 ARG A N 1
ATOM 793 C CA . ARG A 1 126 ? 31.783 37.094 -20.551 1.00 19.75 108 ARG A CA 1
ATOM 794 C C . ARG A 1 126 ? 31.509 38.084 -21.692 1.00 20.00 108 ARG A C 1
ATOM 795 O O . ARG A 1 126 ? 30.701 37.768 -22.577 1.00 19.32 108 ARG A O 1
ATOM 803 N N . PRO A 1 127 ? 32.128 39.276 -21.648 1.00 22.33 109 PRO A N 1
ATOM 804 C CA . PRO A 1 127 ? 31.859 40.185 -22.774 1.00 21.92 109 PRO A CA 1
ATOM 805 C C . PRO A 1 127 ? 32.266 39.588 -24.119 1.00 21.34 109 PRO A C 1
ATOM 806 O O . PRO A 1 127 ? 31.537 39.742 -25.115 1.00 21.51 109 PRO A O 1
ATOM 810 N N . GLN A 1 128 ? 33.414 38.918 -24.151 1.00 20.34 110 GLN A N 1
ATOM 811 C CA . GLN A 1 128 ? 33.756 38.221 -25.393 1.00 20.43 110 GLN A CA 1
ATOM 812 C C . GLN A 1 128 ? 32.730 37.175 -25.804 1.00 21.05 110 GLN A C 1
ATOM 813 O O . GLN A 1 128 ? 32.390 37.024 -26.979 1.00 16.85 110 GLN A O 1
ATOM 819 N N . ALA A 1 129 ? 32.306 36.386 -24.819 1.00 17.22 111 ALA A N 1
ATOM 820 C CA . ALA A 1 129 ? 31.275 35.393 -25.081 1.00 18.52 111 ALA A CA 1
ATOM 821 C C . ALA A 1 129 ? 30.002 36.004 -25.646 1.00 18.21 111 ALA A C 1
ATOM 822 O O . ALA A 1 129 ? 29.422 35.460 -26.584 1.00 16.03 111 ALA A O 1
ATOM 824 N N . GLU A 1 130 ? 29.532 37.109 -25.075 1.00 16.76 112 GLU A N 1
ATOM 825 C CA . GLU A 1 130 ? 28.319 37.755 -25.557 1.00 18.68 112 GLU A CA 1
ATOM 826 C C . GLU A 1 130 ? 28.510 38.206 -27.009 1.00 17.66 112 GLU A C 1
ATOM 827 O O . GLU A 1 130 ? 27.618 38.010 -27.833 1.00 18.09 112 GLU A O 1
ATOM 833 N N . ARG A 1 131 ? 29.658 38.785 -27.325 1.00 20.64 113 ARG A N 1
ATOM 834 C CA . ARG A 1 131 ? 29.924 39.149 -28.717 1.00 22.41 113 ARG A CA 1
ATOM 835 C C . ARG A 1 131 ? 29.873 37.985 -29.708 1.00 22.39 113 ARG A C 1
ATOM 836 O O . ARG A 1 131 ? 29.288 38.117 -30.792 1.00 20.40 113 ARG A O 1
ATOM 844 N N . LEU A 1 132 ? 30.481 36.852 -29.369 1.00 18.36 114 LEU A N 1
ATOM 845 C CA . LEU A 1 132 ? 30.487 35.671 -30.242 1.00 15.65 114 LEU A CA 1
ATOM 846 C C . LEU A 1 132 ? 29.055 35.167 -30.440 1.00 17.23 114 LEU A C 1
ATOM 847 O O . LEU A 1 132 ? 28.650 34.829 -31.567 1.00 17.19 114 LEU A O 1
ATOM 852 N N . PHE A 1 133 ? 28.285 35.078 -29.355 1.00 17.49 115 PHE A N 1
ATOM 853 C CA . PHE A 1 133 ? 26.890 34.669 -29.505 1.00 15.93 115 PHE A CA 1
ATOM 854 C C . PHE A 1 133 ? 26.120 35.672 -30.377 1.00 16.81 115 PHE A C 1
ATOM 855 O O . PHE A 1 133 ? 25.241 35.255 -31.125 1.00 18.41 115 PHE A O 1
ATOM 863 N N . ALA A 1 134 ? 26.428 36.964 -30.303 1.00 16.58 116 ALA A N 1
ATOM 864 C CA . ALA A 1 134 ? 25.653 37.946 -31.099 1.00 18.37 116 ALA A CA 1
ATOM 865 C C . ALA A 1 134 ? 25.931 37.773 -32.593 1.00 18.10 116 ALA A C 1
ATOM 866 O O . ALA A 1 134 ? 24.996 37.812 -33.410 1.00 20.41 116 ALA A O 1
ATOM 868 N N . VAL A 1 135 ? 27.198 37.546 -32.936 1.00 19.62 117 VAL A N 1
ATOM 869 C CA . VAL A 1 135 ? 27.619 37.238 -34.309 1.00 17.86 117 VAL A CA 1
ATOM 870 C C . VAL A 1 135 ? 26.908 35.998 -34.821 1.00 20.05 117 VAL A C 1
ATOM 871 O O . VAL A 1 135 ? 26.422 35.960 -35.962 1.00 18.44 117 VAL A O 1
ATOM 875 N N . ALA A 1 136 ? 26.838 34.961 -33.982 1.00 16.30 118 ALA A N 1
ATOM 876 C CA . ALA A 1 136 ? 26.151 33.730 -34.382 1.00 16.32 118 ALA A CA 1
ATOM 877 C C . ALA A 1 136 ? 24.654 34.019 -34.576 1.00 15.84 118 ALA A C 1
ATOM 878 O O . ALA A 1 136 ? 24.026 33.539 -35.521 1.00 18.04 118 ALA A O 1
ATOM 880 N N . ARG A 1 137 ? 24.092 34.767 -33.640 1.00 21.03 119 ARG A N 1
ATOM 881 C CA . ARG A 1 137 ? 22.654 34.996 -33.602 1.00 21.22 119 ARG A CA 1
ATOM 882 C C . ARG A 1 137 ? 22.277 35.724 -34.892 1.00 22.18 119 ARG A C 1
ATOM 883 O O . ARG A 1 137 ? 21.273 35.404 -35.514 1.00 22.79 119 ARG A O 1
ATOM 891 N N . GLU A 1 138 ? 23.060 36.710 -35.311 1.00 24.78 120 GLU A N 1
ATOM 892 C CA . GLU A 1 138 ? 22.629 37.505 -36.467 1.00 26.10 120 GLU A CA 1
ATOM 893 C C . GLU A 1 138 ? 22.588 36.702 -37.750 1.00 25.26 120 GLU A C 1
ATOM 894 O O . GLU A 1 138 ? 21.962 37.134 -38.726 1.00 26.78 120 GLU A O 1
ATOM 900 N N . ARG A 1 139 ? 23.267 35.559 -37.724 1.00 21.86 121 ARG A N 1
ATOM 901 C CA . ARG A 1 139 ? 23.433 34.673 -38.871 1.00 19.69 121 ARG A CA 1
ATOM 902 C C . ARG A 1 139 ? 22.661 33.378 -38.724 1.00 16.13 121 ARG A C 1
ATOM 903 O O . ARG A 1 139 ? 22.716 32.534 -39.613 1.00 19.63 121 ARG A O 1
ATOM 911 N N . GLY A 1 140 ? 21.938 33.226 -37.621 1.00 18.80 122 GLY A N 1
ATOM 912 C CA . GLY A 1 140 ? 21.166 32.008 -37.406 1.00 18.86 122 GLY A CA 1
ATOM 913 C C . GLY A 1 140 ? 22.046 30.778 -37.196 1.00 20.15 122 GLY A C 1
ATOM 914 O O . GLY A 1 140 ? 21.614 29.645 -37.395 1.00 16.40 122 GLY A O 1
ATOM 915 N N . LEU A 1 141 ? 23.289 30.998 -36.781 1.00 16.24 123 LEU A N 1
ATOM 916 C CA . LEU A 1 141 ? 24.234 29.884 -36.676 1.00 14.62 123 LEU A CA 1
ATOM 917 C C . LEU A 1 141 ? 24.322 29.383 -35.225 1.00 13.83 123 LEU A C 1
ATOM 918 O O . LEU A 1 141 ? 24.177 30.179 -34.290 1.00 15.81 123 LEU A O 1
ATOM 923 N N . LEU A 1 142 ? 24.611 28.093 -35.083 1.00 12.97 124 LEU A N 1
ATOM 924 C CA . LEU A 1 142 ? 24.804 27.512 -33.737 1.00 10.89 124 LEU A CA 1
ATOM 925 C C . LEU A 1 142 ? 26.262 27.723 -33.352 1.00 12.46 124 LEU A C 1
ATOM 926 O O . LEU A 1 142 ? 27.129 27.345 -34.138 1.00 12.85 124 LEU A O 1
ATOM 931 N N . LEU A 1 143 ? 26.501 28.181 -32.122 1.00 13.62 125 LEU A N 1
ATOM 932 C CA . LEU A 1 143 ? 27.844 28.191 -31.500 1.00 10.88 125 LEU A CA 1
ATOM 933 C C . LEU A 1 143 ? 27.614 27.377 -30.217 1.00 9.51 125 LEU A C 1
ATOM 934 O O . LEU A 1 143 ? 26.740 27.769 -29.424 1.00 12.05 125 LEU A O 1
ATOM 939 N N . MET A 1 144 ? 28.340 26.273 -30.094 1.00 9.35 126 MET A N 1
ATOM 940 C CA . MET A 1 144 ? 28.167 25.381 -28.924 1.00 10.81 126 MET A CA 1
ATOM 941 C C . MET A 1 144 ? 29.515 25.217 -28.224 1.00 12.19 126 MET A C 1
ATOM 942 O O . MET A 1 144 ? 30.543 24.984 -28.878 1.00 10.81 126 MET A O 1
ATOM 947 N N . GLU A 1 145 ? 29.496 25.383 -26.905 1.00 10.73 127 GLU A N 1
ATOM 948 C CA . GLU A 1 145 ? 30.691 25.132 -26.070 1.00 10.12 127 GLU A CA 1
ATOM 949 C C . GLU A 1 145 ? 30.775 23.622 -25.779 1.00 14.83 127 GLU A C 1
ATOM 950 O O . GLU A 1 145 ? 29.804 23.047 -25.287 1.00 13.77 127 GLU A O 1
ATOM 956 N N . ASN A 1 146 ? 31.863 22.937 -26.124 1.00 10.19 128 ASN A N 1
ATOM 957 C CA . ASN A 1 146 ? 31.904 21.477 -26.050 1.00 10.72 128 ASN A CA 1
ATOM 958 C C . ASN A 1 146 ? 32.246 21.028 -24.624 1.00 10.60 128 ASN A C 1
ATOM 959 O O . ASN A 1 146 ? 33.286 20.388 -24.450 1.00 12.87 128 ASN A O 1
ATOM 964 N N . PHE A 1 147 ? 31.360 21.314 -23.676 1.00 12.30 129 PHE A N 1
ATOM 965 C CA . PHE A 1 147 ? 31.418 20.567 -22.407 1.00 10.14 129 PHE A CA 1
ATOM 966 C C . PHE A 1 147 ? 30.808 19.185 -22.584 1.00 10.32 129 PHE A C 1
ATOM 967 O O . PHE A 1 147 ? 29.616 18.996 -22.291 1.00 13.53 129 PHE A O 1
ATOM 975 N N . MET A 1 148 ? 31.617 18.248 -23.077 1.00 13.01 130 MET A N 1
ATOM 976 C CA . MET A 1 148 ? 31.152 16.923 -23.446 1.00 13.19 130 MET A CA 1
ATOM 977 C C . MET A 1 148 ? 30.615 16.215 -22.202 1.00 12.79 130 MET A C 1
ATOM 978 O O . MET A 1 148 ? 29.675 15.436 -22.332 1.00 11.98 130 MET A O 1
ATOM 983 N N . PHE A 1 149 ? 31.177 16.506 -21.023 1.00 12.51 131 PHE A N 1
ATOM 984 C CA . PHE A 1 149 ? 30.661 15.813 -19.838 1.00 9.53 131 PHE A CA 1
ATOM 985 C C . PHE A 1 149 ? 29.199 16.051 -19.513 1.00 9.95 131 PHE A C 1
ATOM 986 O O . PHE A 1 149 ? 28.584 15.162 -18.912 1.00 10.54 131 PHE A O 1
ATOM 994 N N . LEU A 1 150 ? 28.637 17.191 -19.929 1.00 9.37 132 LEU A N 1
ATOM 995 C CA . LEU A 1 150 ? 27.224 17.466 -19.713 1.00 10.71 132 LEU A CA 1
ATOM 996 C C . LEU A 1 150 ? 26.335 16.467 -20.462 1.00 11.31 132 LEU A C 1
ATOM 997 O O . LEU A 1 150 ? 25.164 16.284 -20.099 1.00 13.43 132 LEU A O 1
ATOM 1002 N N . HIS A 1 151 ? 26.919 15.805 -21.445 1.00 8.66 133 HIS A N 1
ATOM 1003 C CA . HIS A 1 151 ? 26.212 14.814 -22.250 1.00 12.73 133 HIS A CA 1
ATOM 1004 C C . HIS A 1 151 ? 26.270 13.401 -21.693 1.00 13.24 133 HIS A C 1
ATOM 1005 O O . HIS A 1 151 ? 25.639 12.496 -22.262 1.00 14.29 133 HIS A O 1
ATOM 1012 N N . HIS A 1 152 ? 26.983 13.202 -20.582 1.00 10.46 134 HIS A N 1
ATOM 1013 C CA . HIS A 1 152 ? 27.002 11.861 -20.002 1.00 9.97 134 HIS A CA 1
ATOM 1014 C C . HIS A 1 152 ? 25.801 11.673 -19.066 1.00 8.91 134 HIS A C 1
ATOM 1015 O O . HIS A 1 152 ? 25.565 12.491 -18.194 1.00 9.55 134 HIS A O 1
ATOM 1022 N N . PRO A 1 153 ? 24.963 10.653 -19.324 1.00 9.15 135 PRO A N 1
ATOM 1023 C CA . PRO A 1 153 ? 23.807 10.419 -18.467 1.00 10.79 135 PRO A CA 1
ATOM 1024 C C . PRO A 1 153 ? 24.083 10.334 -16.966 1.00 10.68 135 PRO A C 1
ATOM 1025 O O . PRO A 1 153 ? 23.123 10.508 -16.219 1.00 11.69 135 PRO A O 1
ATOM 1029 N N . GLN A 1 154 ? 25.327 10.087 -16.554 1.00 9.16 136 GLN A N 1
ATOM 1030 C CA . GLN A 1 154 ? 25.559 9.781 -15.140 1.00 10.16 136 GLN A CA 1
ATOM 1031 C C . GLN A 1 154 ? 25.145 11.003 -14.327 1.00 9.83 136 GLN A C 1
ATOM 1032 O O . GLN A 1 154 ? 24.675 10.812 -13.197 1.00 9.44 136 GLN A O 1
ATOM 1038 N N . HIS A 1 155 ? 25.287 12.230 -14.822 1.00 9.01 137 HIS A N 1
ATOM 1039 C CA . HIS A 1 155 ? 24.957 13.370 -13.946 1.00 10.91 137 HIS A CA 1
ATOM 1040 C C . HIS A 1 155 ? 23.474 13.532 -13.651 1.00 13.45 137 HIS A C 1
ATOM 1041 O O . HIS A 1 155 ? 23.057 13.899 -12.550 1.00 11.53 137 HIS A O 1
ATOM 1048 N N . ARG A 1 156 ? 22.660 13.222 -14.658 1.00 11.92 138 ARG A N 1
ATOM 1049 C CA . ARG A 1 156 ? 21.216 13.289 -14.483 1.00 12.87 138 ARG A CA 1
ATOM 1050 C C . ARG A 1 156 ? 20.844 12.117 -13.570 1.00 12.07 138 ARG A C 1
ATOM 1051 O O . ARG A 1 156 ? 19.909 12.231 -12.770 1.00 14.38 138 ARG A O 1
ATOM 1059 N N . GLN A 1 157 ? 21.569 11.005 -13.612 1.00 10.73 139 GLN A N 1
ATOM 1060 C CA . GLN A 1 157 ? 21.176 9.898 -12.722 1.00 12.43 139 GLN A CA 1
ATOM 1061 C C . GLN A 1 157 ? 21.462 10.308 -11.272 1.00 12.08 139 GLN A C 1
ATOM 1062 O O . GLN A 1 157 ? 20.689 9.993 -10.357 1.00 12.28 139 GLN A O 1
ATOM 1068 N N . VAL A 1 158 ? 22.587 10.986 -11.080 1.00 11.34 140 VAL A N 1
ATOM 1069 C CA . VAL A 1 158 ? 22.889 11.521 -9.749 1.00 13.38 140 VAL A CA 1
ATOM 1070 C C . VAL A 1 158 ? 21.850 12.548 -9.306 1.00 13.48 140 VAL A C 1
ATOM 1071 O O . VAL A 1 158 ? 21.309 12.535 -8.208 1.00 12.31 140 VAL A O 1
ATOM 1075 N N . ALA A 1 159 ? 21.544 13.510 -10.172 1.00 10.94 141 ALA A N 1
ATOM 1076 C CA . ALA A 1 159 ? 20.573 14.528 -9.794 1.00 11.47 141 ALA A CA 1
ATOM 1077 C C . ALA A 1 159 ? 19.227 13.894 -9.483 1.00 13.26 141 ALA A C 1
ATOM 1078 O O . ALA A 1 159 ? 18.581 14.417 -8.579 1.00 13.08 141 ALA A O 1
ATOM 1080 N N . ASP A 1 160 ? 18.836 12.832 -10.191 1.00 13.51 142 ASP A N 1
ATOM 1081 C CA . ASP A 1 160 ? 17.557 12.212 -9.898 1.00 13.82 142 ASP A CA 1
ATOM 1082 C C . ASP A 1 160 ? 17.591 11.581 -8.503 1.00 12.58 142 ASP A C 1
ATOM 1083 O O . ASP A 1 160 ? 16.582 11.668 -7.762 1.00 13.07 142 ASP A O 1
ATOM 1088 N N . MET A 1 161 ? 18.709 10.940 -8.153 1.00 11.57 143 MET A N 1
ATOM 1089 C CA . MET A 1 161 ? 18.815 10.422 -6.778 1.00 14.02 143 MET A CA 1
ATOM 1090 C C . MET A 1 161 ? 18.691 11.518 -5.724 1.00 14.45 143 MET A C 1
ATOM 1091 O O . MET A 1 161 ? 17.973 11.374 -4.718 1.00 14.42 143 MET A O 1
ATOM 1096 N N . LEU A 1 162 ? 19.431 12.602 -5.938 1.00 12.39 144 LEU A N 1
ATOM 1097 C CA . LEU A 1 162 ? 19.371 13.744 -5.030 1.00 14.14 144 LEU A CA 1
ATOM 1098 C C . LEU A 1 162 ? 17.966 14.345 -4.941 1.00 17.25 144 LEU A C 1
ATOM 1099 O O . LEU A 1 162 ? 17.508 14.660 -3.828 1.00 12.58 144 LEU A O 1
ATOM 1104 N N . ASP A 1 163 ? 17.275 14.454 -6.081 1.00 12.98 145 ASP A N 1
ATOM 1105 C CA . ASP A 1 163 ? 15.908 14.946 -6.027 1.00 16.95 145 ASP A CA 1
ATOM 1106 C C . ASP A 1 163 ? 14.970 13.988 -5.304 1.00 16.16 145 ASP A C 1
ATOM 1107 O O . ASP A 1 163 ? 13.957 14.446 -4.766 1.00 19.76 145 ASP A O 1
ATOM 1112 N N . GLU A 1 164 ? 15.275 12.694 -5.299 1.00 16.50 146 GLU A N 1
ATOM 1113 C CA . GLU A 1 164 ? 14.472 11.691 -4.618 1.00 18.04 146 GLU A CA 1
ATOM 1114 C C . GLU A 1 164 ? 14.685 11.775 -3.103 1.00 19.21 146 GLU A C 1
ATOM 1115 O O . GLU A 1 164 ? 13.924 11.152 -2.367 1.00 18.68 146 GLU A O 1
ATOM 1121 N N . GLY A 1 165 ? 15.674 12.524 -2.628 1.00 15.92 147 GLY A N 1
ATOM 1122 C CA . GLY A 1 165 ? 15.933 12.716 -1.202 1.00 15.63 147 GLY A CA 1
ATOM 1123 C C . GLY A 1 165 ? 16.922 11.736 -0.614 1.00 15.59 147 GLY A C 1
ATOM 1124 O O . GLY A 1 165 ? 16.908 11.571 0.613 1.00 14.60 147 GLY A O 1
ATOM 1125 N N . VAL A 1 166 ? 17.748 11.108 -1.454 1.00 12.31 148 VAL A N 1
ATOM 1126 C CA . VAL A 1 166 ? 18.635 10.061 -0.935 1.00 12.62 148 VAL A CA 1
ATOM 1127 C C . VAL A 1 166 ? 19.566 10.573 0.179 1.00 13.79 148 VAL A C 1
ATOM 1128 O O . VAL A 1 166 ? 19.898 9.796 1.076 1.00 14.62 148 VAL A O 1
ATOM 1132 N N . ILE A 1 167 ? 19.928 11.849 0.140 1.00 11.00 149 ILE A N 1
ATOM 1133 C CA . ILE A 1 167 ? 20.747 12.424 1.218 1.00 11.08 149 ILE A CA 1
ATOM 1134 C C . ILE A 1 167 ? 20.103 13.652 1.856 1.00 10.55 149 ILE A C 1
ATOM 1135 O O . ILE A 1 167 ? 20.776 14.481 2.474 1.00 12.23 149 ILE A O 1
ATOM 1140 N N . GLY A 1 168 ? 18.790 13.824 1.688 1.00 11.47 150 GLY A N 1
ATOM 1141 C CA . GLY A 1 168 ? 18.098 14.962 2.291 1.00 11.40 15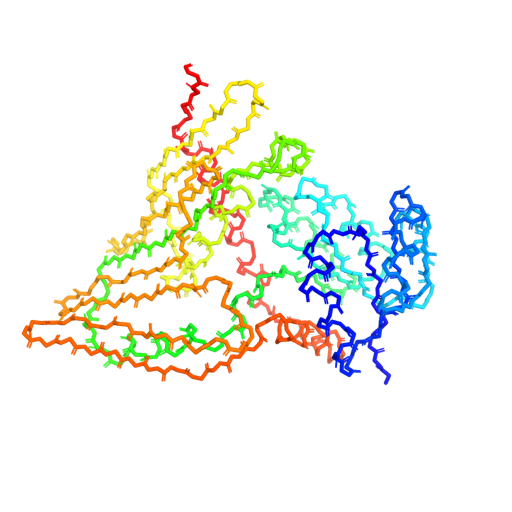0 GLY A CA 1
ATOM 1142 C C . GLY A 1 168 ? 18.342 16.262 1.529 1.00 14.25 150 GLY A C 1
ATOM 1143 O O . GLY A 1 168 ? 18.584 16.227 0.319 1.00 14.74 150 GLY A O 1
ATOM 1144 N N . GLU A 1 169 ? 18.317 17.409 2.214 1.00 13.04 151 GLU A N 1
ATOM 1145 C CA . GLU A 1 169 ? 18.478 18.683 1.513 1.00 14.83 151 GLU A CA 1
ATOM 1146 C C . GLU A 1 169 ? 19.964 18.897 1.276 1.00 15.22 151 GLU A C 1
ATOM 1147 O O . GLU A 1 169 ? 20.747 18.532 2.146 1.00 15.97 151 GLU A O 1
ATOM 1153 N N . ILE A 1 170 ? 20.338 19.496 0.152 1.00 14.59 152 ILE A N 1
ATOM 1154 C CA . ILE A 1 170 ? 21.765 19.656 -0.115 1.00 13.77 152 ILE A CA 1
ATOM 1155 C C . ILE A 1 170 ? 22.234 20.858 0.693 1.00 16.22 152 ILE A C 1
ATOM 1156 O O . ILE A 1 170 ? 21.620 21.932 0.715 1.00 17.62 152 ILE A O 1
ATOM 1161 N N . ARG A 1 171 ? 23.349 20.638 1.377 1.00 12.93 153 ARG A N 1
ATOM 1162 C CA . ARG A 1 171 ? 23.977 21.690 2.183 1.00 11.17 153 ARG A CA 1
ATOM 1163 C C . ARG A 1 171 ? 25.195 22.272 1.472 1.00 10.28 153 ARG A C 1
ATOM 1164 O O . ARG A 1 171 ? 25.500 23.470 1.581 1.00 14.11 153 ARG A O 1
ATOM 1172 N N . SER A 1 172 ? 25.967 21.436 0.788 1.00 11.71 154 SER A N 1
ATOM 1173 C CA . SER A 1 172 ? 27.160 21.968 0.134 1.00 11.92 154 SER A CA 1
ATOM 1174 C C . SER A 1 172 ? 27.640 20.954 -0.905 1.00 10.95 154 SER A C 1
ATOM 1175 O O . SER A 1 172 ? 27.148 19.832 -0.989 1.00 11.36 154 SER A O 1
ATOM 1178 N N . PHE A 1 173 ? 28.577 21.438 -1.713 1.00 12.27 155 PHE A N 1
ATOM 1179 C CA . PHE A 1 173 ? 29.007 20.708 -2.908 1.00 12.85 155 PHE A CA 1
ATOM 1180 C C . PHE A 1 173 ? 30.505 20.955 -2.969 1.00 11.47 155 PHE A C 1
AT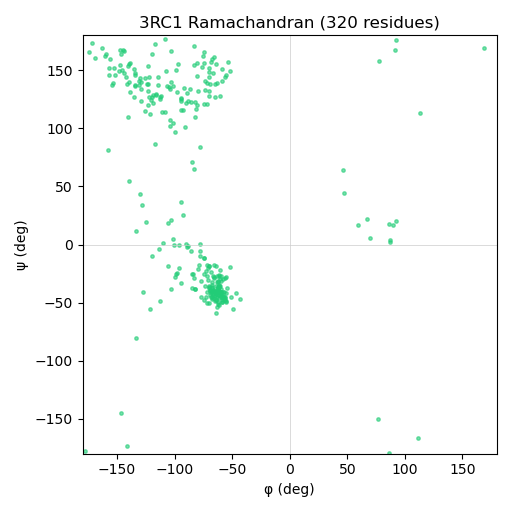OM 1181 O O . PHE A 1 173 ? 31.008 22.012 -2.575 1.00 12.76 155 PHE A O 1
ATOM 1189 N N . ALA A 1 174 ? 31.263 19.949 -3.413 1.00 11.67 156 ALA A N 1
ATOM 1190 C CA . ALA A 1 174 ? 32.675 20.093 -3.709 1.00 10.10 156 ALA A CA 1
ATOM 1191 C C . ALA A 1 174 ? 32.927 19.411 -5.042 1.00 10.45 156 ALA A C 1
ATOM 1192 O O . ALA A 1 174 ? 32.251 18.451 -5.429 1.00 10.43 156 ALA A O 1
ATOM 1194 N N . ALA A 1 175 ? 33.861 19.984 -5.803 1.00 10.89 157 ALA A N 1
ATOM 1195 C CA . ALA A 1 175 ? 34.260 19.257 -7.026 1.00 9.49 157 ALA A CA 1
ATOM 1196 C C . ALA A 1 175 ? 35.744 19.603 -7.255 1.00 10.21 157 ALA A C 1
ATOM 1197 O O . ALA A 1 175 ? 36.209 20.693 -6.906 1.00 12.21 157 ALA A O 1
ATOM 1199 N N . SER A 1 176 ? 36.459 18.649 -7.843 1.00 10.13 158 SER A N 1
ATOM 1200 C CA . SER A 1 176 ? 37.891 18.804 -8.052 1.00 11.44 158 SER A CA 1
ATOM 1201 C C . SER A 1 176 ? 38.342 18.243 -9.382 1.00 10.66 158 SER A C 1
ATOM 1202 O O . SER A 1 176 ? 37.913 17.141 -9.728 1.00 10.89 158 SER A O 1
ATOM 1205 N N . PHE A 1 177 ? 39.228 18.929 -10.100 1.00 8.27 159 PHE A N 1
ATOM 1206 C CA . PHE A 1 177 ? 39.808 18.305 -11.304 1.00 9.30 159 PHE A CA 1
ATOM 1207 C C . PHE A 1 177 ? 41.252 18.796 -11.185 1.00 10.32 159 PHE A C 1
ATOM 1208 O O . PHE A 1 177 ? 41.543 19.974 -11.390 1.00 11.93 159 PHE A O 1
ATOM 1216 N N . THR A 1 178 ? 42.132 17.852 -10.877 1.00 12.37 160 THR A N 1
ATOM 1217 C CA . THR A 1 178 ? 43.555 18.203 -10.784 1.00 9.99 160 THR A CA 1
ATOM 1218 C C . THR A 1 178 ? 44.360 17.158 -11.518 1.00 9.33 160 THR A C 1
ATOM 1219 O O . THR A 1 178 ? 43.932 16.004 -11.547 1.00 11.76 160 THR A O 1
ATOM 1223 N N . ILE A 1 179 ? 45.488 17.527 -12.139 1.00 10.93 161 ILE A N 1
ATOM 1224 C CA . ILE A 1 179 ? 46.285 16.606 -12.937 1.00 11.02 161 ILE A CA 1
ATOM 1225 C C . ILE A 1 179 ? 47.776 16.831 -12.682 1.00 10.74 161 ILE A C 1
ATOM 1226 O O . ILE A 1 179 ? 48.163 17.918 -12.243 1.00 12.54 161 ILE A O 1
ATOM 1231 N N . PRO A 1 180 ? 48.572 15.789 -12.928 1.00 11.84 162 PRO A N 1
ATOM 1232 C CA . PRO A 1 180 ? 50.025 15.935 -12.793 1.00 13.22 162 PRO A CA 1
ATOM 1233 C C . PRO A 1 180 ? 50.552 16.860 -13.893 1.00 15.97 162 PRO A C 1
ATOM 1234 O O . PRO A 1 180 ? 49.936 17.009 -14.951 1.00 15.45 162 PRO A O 1
ATOM 1238 N N . PRO A 1 181 ? 51.716 17.470 -13.645 1.00 17.66 163 PRO A N 1
ATOM 1239 C CA . PRO A 1 181 ? 52.203 18.489 -14.573 1.00 17.32 163 PRO A CA 1
ATOM 1240 C C . PRO A 1 181 ? 52.365 17.916 -15.966 1.00 23.40 163 PRO A C 1
ATOM 1241 O O . PRO A 1 181 ? 52.778 16.761 -16.094 1.00 23.63 163 PRO A O 1
ATOM 1245 N N . LYS A 1 182 ? 51.997 18.745 -16.945 1.00 27.20 164 LYS A N 1
ATOM 1246 C CA . LYS A 1 182 ? 52.073 18.440 -18.373 1.00 29.79 164 LYS A CA 1
ATOM 1247 C C . LYS A 1 182 ? 53.529 18.675 -18.809 1.00 31.10 164 LYS A C 1
ATOM 1248 O O . LYS A 1 182 ? 54.276 19.414 -18.170 1.00 28.64 164 LYS A O 1
ATOM 1254 N N . PRO A 1 183 ? 53.960 18.030 -19.903 1.00 34.65 165 PRO A N 1
ATOM 1255 C CA . PRO A 1 183 ? 55.305 18.304 -20.404 1.00 33.91 165 PRO A CA 1
ATOM 1256 C C . PRO A 1 183 ? 55.529 19.809 -20.575 1.00 36.75 165 PRO A C 1
ATOM 1257 O O . PRO A 1 183 ? 54.594 20.577 -20.819 1.00 37.07 165 PRO A O 1
ATOM 1261 N N . GLN A 1 184 ? 56.773 20.248 -20.405 1.00 39.50 166 GLN A N 1
ATOM 1262 C CA . GLN A 1 184 ? 57.134 21.636 -20.674 1.00 42.24 166 GLN A CA 1
ATOM 1263 C C . GLN A 1 184 ? 56.730 21.962 -22.110 1.00 44.02 166 GLN A C 1
ATOM 1264 O O . GLN A 1 184 ? 56.800 21.096 -22.990 1.00 45.94 166 GLN A O 1
ATOM 1270 N N . GLY A 1 185 ? 56.310 23.198 -22.361 1.00 41.54 167 GLY A N 1
ATOM 1271 C CA . GLY A 1 185 ? 55.916 23.543 -23.725 1.00 39.09 167 GLY A CA 1
ATOM 1272 C C . GLY A 1 185 ? 54.456 23.221 -23.975 1.00 39.12 167 GLY A C 1
ATOM 1273 O O . GLY A 1 185 ? 53.949 23.382 -25.090 1.00 38.66 167 GLY A O 1
ATOM 1274 N N . ASP A 1 186 ? 53.762 22.741 -22.945 1.00 35.99 168 ASP A N 1
ATOM 1275 C CA . ASP A 1 186 ? 52.324 22.539 -23.120 1.00 31.00 168 ASP A CA 1
ATOM 1276 C C . ASP A 1 186 ? 51.627 23.891 -23.286 1.00 31.03 168 ASP A C 1
ATOM 1277 O O . ASP A 1 186 ? 52.060 24.889 -22.702 1.00 29.80 168 ASP A O 1
ATOM 1282 N N . ILE A 1 187 ? 50.543 23.964 -24.061 1.00 29.75 169 ILE A N 1
ATOM 1283 C CA . ILE A 1 187 ? 49.814 25.232 -24.170 1.00 29.00 169 ILE A CA 1
ATOM 1284 C C . ILE A 1 187 ? 49.355 25.806 -22.822 1.00 30.25 169 ILE A C 1
ATOM 1285 O O . ILE A 1 187 ? 49.144 27.015 -22.671 1.00 27.01 169 ILE A O 1
ATOM 1290 N N . ARG A 1 188 ? 49.134 24.936 -21.839 1.00 29.28 170 ARG A N 1
ATOM 1291 C CA . ARG A 1 188 ? 48.528 25.402 -20.595 1.00 30.44 170 ARG A CA 1
ATOM 1292 C C . ARG A 1 188 ? 49.491 26.250 -19.782 1.00 29.97 170 ARG A C 1
ATOM 1293 O O . ARG A 1 188 ? 49.052 26.988 -18.903 1.00 30.61 170 ARG A O 1
ATOM 1301 N N . TYR A 1 189 ? 50.784 26.157 -20.082 1.00 29.67 171 TYR A N 1
ATOM 1302 C CA . TYR A 1 189 ? 51.787 26.977 -19.394 1.00 31.71 171 TYR A CA 1
ATOM 1303 C C . TYR A 1 189 ? 52.009 28.339 -20.057 1.00 32.41 171 TYR A C 1
ATOM 1304 O O . TYR A 1 189 ? 52.810 29.147 -19.583 1.00 33.05 171 TYR A O 1
ATOM 1313 N N . GLN A 1 190 ? 51.315 28.619 -21.158 1.00 33.18 172 GLN A N 1
ATOM 1314 C CA . GLN A 1 190 ? 51.479 29.908 -21.830 1.00 33.56 172 GLN A CA 1
ATOM 1315 C C . GLN A 1 190 ? 50.197 30.722 -21.653 1.00 36.87 172 GLN A C 1
ATOM 1316 O O . GLN A 1 190 ? 49.131 30.354 -22.165 1.00 34.94 172 GLN A O 1
ATOM 1322 N N . ALA A 1 191 ? 50.317 31.826 -20.920 1.00 34.07 173 ALA A N 1
ATOM 1323 C CA . ALA A 1 191 ? 49.170 32.599 -20.461 1.00 34.93 173 ALA A CA 1
ATOM 1324 C C . ALA A 1 191 ? 48.388 33.187 -21.634 1.00 36.43 173 ALA A C 1
ATOM 1325 O O . ALA A 1 191 ? 47.184 33.424 -21.528 1.00 36.38 173 ALA A O 1
ATOM 1327 N N . ASP A 1 192 ? 49.055 33.428 -22.759 1.00 37.17 174 ASP A N 1
ATOM 1328 C CA . ASP A 1 192 ? 48.387 34.050 -23.898 1.00 38.63 174 ASP A CA 1
ATOM 1329 C C . ASP A 1 192 ? 48.104 33.034 -25.002 1.00 36.44 174 ASP A C 1
ATOM 1330 O O . ASP A 1 192 ? 47.858 33.383 -26.157 1.00 35.31 174 ASP A O 1
ATOM 1335 N N . VAL A 1 193 ? 48.129 31.758 -24.640 1.00 33.95 175 VAL A N 1
ATOM 1336 C CA . VAL A 1 193 ? 47.856 30.714 -25.613 1.00 31.19 175 VAL A CA 1
ATOM 1337 C C . VAL A 1 193 ? 46.886 29.791 -24.884 1.00 30.37 175 VAL A C 1
ATOM 1338 O O . VAL A 1 193 ? 45.667 29.879 -25.075 1.00 32.11 175 VAL A O 1
ATOM 1342 N N . GLY A 1 194 ? 47.375 28.912 -24.016 1.00 31.94 176 GLY A N 1
ATOM 1343 C CA . GLY A 1 194 ? 46.444 28.002 -23.335 1.00 30.72 176 GLY A CA 1
ATOM 1344 C C . GLY A 1 194 ? 45.790 28.578 -22.085 1.00 32.48 176 GLY A C 1
ATOM 1345 O O . GLY A 1 194 ? 44.684 28.202 -21.678 1.00 28.54 176 GLY A O 1
ATOM 1346 N N . GLY A 1 195 ? 46.467 29.539 -21.469 1.00 30.05 177 GLY A N 1
ATOM 1347 C CA . GLY A 1 195 ? 45.760 30.330 -20.471 1.00 31.63 177 GLY A CA 1
ATOM 1348 C C . GLY A 1 195 ? 45.734 29.784 -19.053 1.00 28.42 177 GLY A C 1
ATOM 1349 O O . GLY A 1 195 ? 45.081 30.375 -18.193 1.00 32.94 177 GLY A O 1
ATOM 1350 N N . GLY A 1 196 ? 46.397 28.677 -18.754 1.00 24.55 178 GLY A N 1
ATOM 1351 C CA . GLY A 1 196 ? 46.622 28.407 -17.337 1.00 22.78 178 GLY A CA 1
ATOM 1352 C C . GLY A 1 196 ? 45.530 27.536 -16.727 1.00 23.91 178 GLY A C 1
ATOM 1353 O O . GLY A 1 196 ? 44.545 27.195 -17.382 1.00 19.27 178 GLY A O 1
ATOM 1354 N N . ALA A 1 197 ? 45.710 27.174 -15.461 1.00 19.74 179 ALA A N 1
ATOM 1355 C CA . ALA A 1 197 ? 44.901 26.128 -14.844 1.00 18.02 179 ALA A CA 1
ATOM 1356 C C . ALA A 1 197 ? 43.458 26.580 -14.592 1.00 15.92 179 ALA A C 1
ATOM 1357 O O . ALA A 1 197 ? 42.557 25.739 -14.555 1.00 18.40 179 ALA A O 1
ATOM 1359 N N . LEU A 1 198 ? 43.166 27.868 -14.407 1.00 15.86 180 LEU A N 1
ATOM 1360 C CA . LEU A 1 198 ? 41.778 28.230 -14.184 1.00 15.91 180 LEU A CA 1
ATOM 1361 C C . LEU A 1 198 ? 41.004 28.071 -15.488 1.00 16.81 180 LEU A C 1
ATOM 1362 O O . LEU A 1 198 ? 39.958 27.420 -15.536 1.00 17.39 180 LEU A O 1
ATOM 1367 N N . LEU A 1 199 ? 41.538 28.661 -16.554 1.00 16.92 181 LEU A N 1
ATOM 1368 C CA . LEU A 1 199 ? 40.811 28.679 -17.818 1.00 17.48 181 LEU A CA 1
ATOM 1369 C C . LEU A 1 199 ? 40.702 27.288 -18.384 1.00 16.04 181 LEU A C 1
ATOM 1370 O O . LEU A 1 199 ? 39.685 26.893 -18.963 1.00 18.93 181 LEU A O 1
ATOM 1375 N N . ASP A 1 200 ? 41.742 26.481 -18.240 1.00 14.73 182 ASP A N 1
ATOM 1376 C CA A ASP A 1 200 ? 41.687 25.204 -18.931 0.50 15.86 182 ASP A CA 1
ATOM 1377 C CA B ASP A 1 200 ? 41.719 25.200 -18.919 0.50 13.89 182 ASP A CA 1
ATOM 1378 C C . ASP A 1 200 ? 41.125 24.066 -18.083 1.00 17.23 182 ASP A C 1
ATOM 1379 O O . ASP A 1 200 ? 40.610 23.099 -18.639 1.00 19.39 182 ASP A O 1
ATOM 1388 N N . ILE A 1 201 ? 41.235 24.156 -16.764 1.00 14.33 183 ILE A N 1
ATOM 1389 C CA . ILE A 1 201 ? 40.864 22.968 -15.972 1.00 10.29 183 ILE A CA 1
ATOM 1390 C C . ILE A 1 201 ? 39.861 23.391 -14.901 1.00 11.39 183 ILE A C 1
ATOM 1391 O O . ILE A 1 201 ? 38.900 22.650 -14.656 1.00 12.36 183 ILE A O 1
ATOM 1396 N N . GLY A 1 202 ? 40.071 24.540 -14.265 1.00 10.36 184 GLY A N 1
ATOM 1397 C CA . GLY A 1 202 ? 39.125 24.967 -13.252 1.00 12.48 184 GLY A CA 1
ATOM 1398 C C . GLY A 1 202 ? 37.717 25.138 -13.816 1.00 14.00 184 GLY A C 1
ATOM 1399 O O . GLY A 1 202 ? 36.722 25.031 -13.103 1.00 9.08 184 GLY A O 1
ATOM 1400 N N . VAL A 1 203 ? 37.631 25.434 -15.112 1.00 12.31 185 VAL A N 1
ATOM 1401 C CA . VAL A 1 203 ? 36.293 25.544 -15.704 1.00 10.68 185 VAL A CA 1
ATOM 1402 C C . VAL A 1 203 ? 35.433 24.304 -15.527 1.00 8.99 185 VAL A C 1
ATOM 1403 O O . VAL A 1 203 ? 34.206 24.450 -15.481 1.00 12.25 185 VAL A O 1
ATOM 1407 N N . TYR A 1 204 ? 36.029 23.117 -15.428 1.00 12.45 186 TYR A N 1
ATOM 1408 C CA . TYR A 1 204 ? 35.224 21.915 -15.219 1.00 11.00 186 TYR A C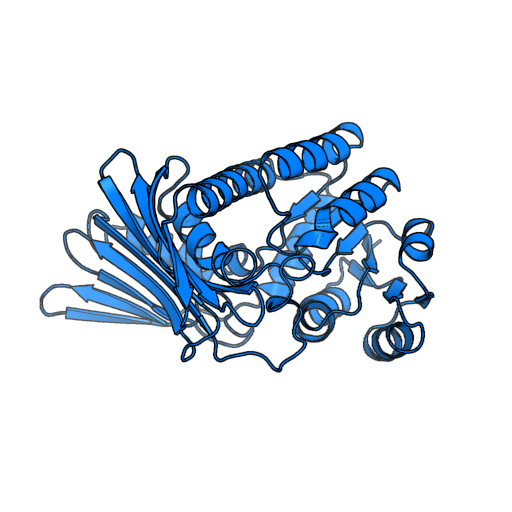A 1
ATOM 1409 C C . TYR A 1 204 ? 34.469 21.925 -13.871 1.00 14.13 186 TYR A C 1
ATOM 1410 O O . TYR A 1 204 ? 33.242 21.784 -13.854 1.00 10.78 186 TYR A O 1
ATOM 1419 N N . PRO A 1 205 ? 35.166 22.028 -12.715 1.00 10.99 187 PRO A N 1
ATOM 1420 C CA . PRO A 1 205 ? 34.387 21.997 -11.481 1.00 9.80 187 PRO A CA 1
ATOM 1421 C C . PRO A 1 205 ? 33.469 23.220 -11.345 1.00 11.15 187 PRO A C 1
ATOM 1422 O O . PRO A 1 205 ? 32.401 23.122 -10.751 1.00 10.83 187 PRO A O 1
ATOM 1426 N N . ILE A 1 206 ? 33.815 24.365 -11.928 1.00 10.45 188 ILE A N 1
ATOM 1427 C CA . ILE A 1 206 ? 32.949 25.548 -11.922 1.00 7.69 188 ILE A CA 1
ATOM 1428 C C . ILE A 1 206 ? 31.681 25.226 -12.704 1.00 11.54 188 ILE A C 1
ATOM 1429 O O . ILE A 1 206 ? 30.551 25.522 -12.292 1.00 11.17 188 ILE A O 1
ATOM 1434 N N . ARG A 1 207 ? 31.879 24.536 -13.819 1.00 12.11 189 ARG A N 1
ATOM 1435 C CA . ARG A 1 207 ? 30.690 24.168 -14.585 1.00 8.88 189 ARG A CA 1
ATOM 1436 C C . ARG A 1 207 ? 29.824 23.108 -13.894 1.00 10.30 189 ARG A C 1
ATOM 1437 O O . ARG A 1 207 ? 28.599 23.184 -14.024 1.00 10.53 189 ARG A O 1
ATOM 1445 N N . ALA A 1 208 ? 30.435 22.127 -13.222 1.00 10.93 190 ALA A N 1
ATOM 1446 C CA . ALA A 1 208 ? 29.622 21.150 -12.492 1.00 8.10 190 ALA A CA 1
ATOM 1447 C C . ALA A 1 208 ? 28.835 21.886 -11.399 1.00 10.84 190 ALA A C 1
ATOM 1448 O O . ALA A 1 208 ? 27.697 21.513 -11.074 1.00 9.73 190 ALA A O 1
ATOM 1450 N N . ALA A 1 209 ? 29.431 22.898 -10.765 1.00 10.32 191 ALA A N 1
ATOM 1451 C CA . ALA A 1 209 ? 28.678 23.591 -9.716 1.00 9.68 191 ALA A CA 1
ATOM 1452 C C . ALA A 1 209 ? 27.430 24.271 -10.281 1.00 12.38 191 ALA A C 1
ATOM 1453 O O . ALA A 1 209 ? 26.343 24.229 -9.711 1.00 11.69 191 ALA A O 1
ATOM 1455 N N . GLY A 1 210 ? 27.552 24.867 -11.459 1.00 11.30 192 GLY A N 1
ATOM 1456 C CA . GLY A 1 210 ? 26.342 25.460 -12.061 1.00 12.46 192 GLY A CA 1
ATOM 1457 C C . GLY A 1 210 ? 25.321 24.383 -12.393 1.00 11.88 192 GLY A C 1
ATOM 1458 O O . GLY A 1 210 ? 24.126 24.611 -12.223 1.00 13.33 192 GLY A O 1
ATOM 1459 N N . LEU A 1 211 ? 25.773 23.240 -12.900 1.00 10.56 193 LEU A N 1
ATOM 1460 C CA . LEU A 1 211 ? 24.896 22.168 -13.337 1.00 11.53 193 LEU A CA 1
ATOM 1461 C C . LEU A 1 211 ? 24.042 21.716 -12.150 1.00 12.83 193 LEU A C 1
ATOM 1462 O O . LEU A 1 211 ? 22.822 21.577 -12.241 1.00 12.77 193 LEU A O 1
ATOM 1467 N N . PHE A 1 212 ? 24.671 21.545 -10.984 1.00 10.63 194 PHE A N 1
ATOM 1468 C CA . PHE A 1 212 ? 23.905 21.000 -9.889 1.00 10.92 194 PHE A CA 1
ATOM 1469 C C . PHE A 1 212 ? 23.298 22.049 -8.971 1.00 11.56 194 PHE A C 1
ATOM 1470 O O . PHE A 1 212 ? 22.265 21.747 -8.378 1.00 13.13 194 PHE A O 1
ATOM 1478 N N . LEU A 1 213 ? 23.932 23.199 -8.750 1.00 12.75 195 LEU A N 1
ATOM 1479 C CA . LEU A 1 213 ? 23.370 24.103 -7.752 1.00 12.29 195 LEU A CA 1
ATOM 1480 C C . LEU A 1 213 ? 22.492 25.187 -8.353 1.00 14.98 195 LEU A C 1
ATOM 1481 O O . LEU A 1 213 ? 21.709 25.805 -7.633 1.00 15.52 195 LEU A O 1
ATOM 1486 N N . GLY A 1 214 ? 22.667 25.454 -9.645 1.00 16.24 196 GLY A N 1
ATOM 1487 C CA . GLY A 1 214 ? 21.726 26.254 -10.416 1.00 17.81 196 GLY A CA 1
ATOM 1488 C C . GLY A 1 214 ? 22.315 27.587 -10.830 1.00 17.43 196 GLY A C 1
ATOM 1489 O O . GLY A 1 214 ? 23.533 27.799 -10.737 1.00 16.74 196 GLY A O 1
ATOM 1490 N N . ALA A 1 215 ? 21.432 28.472 -11.287 1.00 19.23 197 ALA A N 1
ATOM 1491 C CA . ALA A 1 215 ? 21.859 29.675 -12.001 1.00 20.27 197 ALA A CA 1
ATOM 1492 C C . ALA A 1 215 ? 22.198 30.852 -11.086 1.00 21.37 197 ALA A C 1
ATOM 1493 O O . ALA A 1 215 ? 22.626 31.881 -11.603 1.00 23.48 197 ALA A O 1
ATOM 1495 N N . ASP A 1 216 ? 21.999 30.779 -9.776 1.00 19.25 198 ASP A N 1
ATOM 1496 C CA . ASP A 1 216 ? 22.227 31.944 -8.931 1.00 21.38 198 ASP A CA 1
ATOM 1497 C C . ASP A 1 216 ? 23.535 31.897 -8.143 1.00 21.18 198 ASP A C 1
ATOM 1498 O O . ASP A 1 216 ? 23.656 32.621 -7.152 1.00 23.59 198 ASP A O 1
ATOM 1503 N N . LEU A 1 217 ? 24.523 31.106 -8.559 1.00 18.11 199 LEU A N 1
ATOM 1504 C CA . LEU A 1 217 ? 25.812 31.077 -7.834 1.00 18.47 199 LEU A CA 1
ATOM 1505 C C . LEU A 1 217 ? 26.564 32.394 -7.854 1.00 19.37 199 LEU A C 1
ATOM 1506 O O . LEU A 1 217 ? 26.621 33.053 -8.894 1.00 19.86 199 LEU A O 1
ATOM 1511 N N . GLU A 1 218 ? 27.146 32.748 -6.710 1.00 17.16 200 GLU A N 1
ATOM 1512 C CA . GLU A 1 218 ? 27.837 34.022 -6.563 1.00 19.35 200 GLU A CA 1
ATOM 1513 C C . GLU A 1 218 ? 29.196 33.753 -5.948 1.00 20.61 200 GLU A C 1
ATOM 1514 O O . GLU A 1 218 ? 29.322 32.890 -5.090 1.00 17.85 200 GLU A O 1
ATOM 1520 N N . PHE A 1 219 ? 30.203 34.471 -6.429 1.00 23.04 201 PHE A N 1
ATOM 1521 C CA . PHE A 1 219 ? 31.556 34.293 -5.914 1.00 20.74 201 PHE A CA 1
ATOM 1522 C C . PHE A 1 219 ? 31.709 34.701 -4.454 1.00 19.95 201 PHE A C 1
ATOM 1523 O O . PHE A 1 219 ? 31.197 35.728 -4.028 1.00 19.11 201 PHE A O 1
ATOM 1531 N N . VAL A 1 220 ? 32.431 33.934 -3.640 1.00 15.78 202 VAL A N 1
ATOM 1532 C CA . VAL A 1 220 ? 32.764 34.351 -2.270 1.00 16.50 202 VAL A CA 1
ATOM 1533 C C . VAL A 1 220 ? 34.256 34.625 -2.051 1.00 17.78 202 VAL A C 1
ATOM 1534 O O . VAL A 1 220 ? 34.681 35.678 -1.509 1.00 17.01 202 VAL A O 1
ATOM 1538 N N . GLY A 1 221 ? 35.103 33.697 -2.488 1.00 19.14 203 GLY A N 1
ATOM 1539 C CA . GLY A 1 221 ? 36.557 33.933 -2.327 1.00 16.35 203 GLY A CA 1
ATOM 1540 C C . GLY A 1 221 ? 37.307 32.886 -3.121 1.00 17.52 203 GLY A C 1
ATOM 1541 O O . GLY A 1 221 ? 36.728 31.833 -3.419 1.00 16.18 203 GLY A O 1
ATOM 1542 N N . ALA A 1 222 ? 38.575 33.123 -3.449 1.00 16.82 204 ALA A N 1
ATOM 1543 C CA . ALA A 1 222 ? 39.348 32.089 -4.116 1.00 14.77 204 ALA A CA 1
ATOM 1544 C C . ALA A 1 222 ? 40.821 32.418 -3.927 1.00 17.38 204 ALA A C 1
ATOM 1545 O O . ALA A 1 222 ? 41.181 33.562 -3.595 1.00 15.21 204 ALA A O 1
ATOM 1547 N N . VAL A 1 223 ? 41.648 31.398 -4.145 1.00 15.51 205 VAL A N 1
ATOM 1548 C CA . VAL A 1 223 ? 43.094 31.615 -4.246 1.00 15.47 205 VAL A CA 1
ATOM 1549 C C . VAL A 1 223 ? 43.572 31.066 -5.583 1.00 15.67 205 VAL A C 1
ATOM 1550 O O . VAL A 1 223 ? 43.158 29.981 -5.985 1.00 14.36 205 VAL A O 1
ATOM 1554 N N . LEU A 1 224 ? 44.462 31.779 -6.268 1.00 13.59 206 LEU A N 1
ATOM 1555 C CA . LEU A 1 224 ? 45.092 31.221 -7.472 1.00 15.75 206 LEU A CA 1
ATOM 1556 C C . LEU A 1 224 ? 46.600 31.239 -7.249 1.00 18.12 206 LEU A C 1
ATOM 1557 O O . LEU A 1 224 ? 47.133 32.303 -6.899 1.00 17.98 206 LEU A O 1
ATOM 1562 N N . ARG A 1 225 ? 47.244 30.091 -7.432 1.00 15.19 207 ARG A N 1
ATOM 1563 C CA . ARG A 1 225 ? 48.706 29.963 -7.345 1.00 17.45 207 ARG A CA 1
ATOM 1564 C C . ARG A 1 225 ? 49.280 30.208 -8.736 1.00 18.91 207 ARG A C 1
ATOM 1565 O O . ARG A 1 225 ? 48.948 29.480 -9.674 1.00 17.66 207 ARG A O 1
ATOM 1573 N N . HIS A 1 226 ? 50.153 31.211 -8.851 1.00 18.96 208 HIS A N 1
ATOM 1574 C CA . HIS A 1 226 ? 50.823 31.525 -10.111 1.00 18.78 208 HIS A CA 1
ATOM 1575 C C . HIS A 1 226 ? 52.313 31.225 -9.982 1.00 21.12 208 HIS A C 1
ATOM 1576 O O . HIS A 1 226 ? 53.008 31.639 -9.054 1.00 19.52 208 HIS A O 1
ATOM 1583 N N . GLU A 1 227 ? 52.807 30.434 -10.918 1.00 19.55 209 GLU A N 1
ATOM 1584 C CA . GLU A 1 227 ? 54.214 30.087 -10.933 1.00 23.95 209 GLU A CA 1
ATOM 1585 C C . GLU A 1 227 ? 54.950 31.272 -11.569 1.00 25.70 209 GLU A C 1
ATOM 1586 O O . GLU A 1 227 ? 54.663 31.631 -12.705 1.00 27.05 209 GLU A O 1
ATOM 1592 N N . ARG A 1 228 ? 55.879 31.888 -10.845 1.00 27.73 210 ARG A N 1
ATOM 1593 C CA . ARG A 1 228 ? 56.550 33.098 -11.325 1.00 30.72 210 ARG A CA 1
ATOM 1594 C C . ARG A 1 228 ? 57.343 32.834 -12.592 1.00 32.29 210 ARG A C 1
ATOM 1595 O O . ARG A 1 228 ? 57.406 33.686 -13.472 1.00 36.18 210 ARG A O 1
ATOM 1603 N N . ASP A 1 229 ? 57.951 31.659 -12.673 1.00 34.80 211 ASP A N 1
ATOM 1604 C CA . ASP A 1 229 ? 58.908 31.382 -13.737 1.00 38.36 211 ASP A CA 1
ATOM 1605 C C . ASP A 1 229 ? 58.203 31.477 -15.087 1.00 39.40 211 ASP A C 1
ATOM 1606 O O . ASP A 1 229 ? 58.638 32.212 -15.981 1.00 38.38 211 ASP A O 1
ATOM 1611 N N . ARG A 1 230 ? 57.090 30.763 -15.234 1.00 36.47 212 ARG A N 1
ATOM 1612 C CA . ARG A 1 230 ? 56.388 30.819 -16.509 1.00 35.44 212 ARG A CA 1
ATOM 1613 C C . ARG A 1 230 ? 55.238 31.812 -16.555 1.00 35.41 212 ARG A C 1
ATOM 1614 O O . ARG A 1 230 ? 54.600 31.958 -17.598 1.00 32.90 212 ARG A O 1
ATOM 1622 N N . ASP A 1 231 ? 55.016 32.497 -15.436 1.00 32.24 213 ASP A N 1
ATOM 1623 C CA . ASP A 1 231 ? 53.881 33.403 -15.267 1.00 30.76 213 ASP A CA 1
ATOM 1624 C C . ASP A 1 231 ? 52.568 32.777 -15.755 1.00 30.03 213 ASP A C 1
ATOM 1625 O O . ASP A 1 231 ? 51.952 33.225 -16.724 1.00 28.28 213 ASP A O 1
ATOM 1630 N N . VAL A 1 232 ? 52.138 31.705 -15.096 1.00 25.20 214 VAL A N 1
ATOM 1631 C CA . VAL A 1 232 ? 50.851 31.092 -15.432 1.00 24.24 214 VAL A CA 1
ATOM 1632 C C . VAL A 1 232 ? 50.216 30.549 -14.138 1.00 21.40 214 VAL A C 1
ATOM 1633 O O . VAL A 1 232 ? 50.912 30.194 -13.180 1.00 19.69 214 VAL A O 1
ATOM 1637 N N . VAL A 1 233 ? 48.888 30.531 -14.091 1.00 21.33 215 VAL A N 1
ATOM 1638 C CA . VAL A 1 233 ? 48.187 29.909 -12.975 1.00 19.46 215 VAL A CA 1
ATOM 1639 C C . VAL A 1 233 ? 48.353 28.402 -13.030 1.00 16.17 215 VAL A C 1
ATOM 1640 O O . VAL A 1 233 ? 48.098 27.788 -14.061 1.00 18.83 215 VAL A O 1
ATOM 1644 N N . VAL A 1 234 ? 48.700 27.755 -11.921 1.00 15.07 216 VAL A N 1
ATOM 1645 C CA . VAL A 1 234 ? 48.943 26.324 -11.938 1.00 14.12 216 VAL A CA 1
ATOM 1646 C C . VAL A 1 234 ? 47.971 25.609 -10.992 1.00 13.02 216 VAL A C 1
ATOM 1647 O O . VAL A 1 234 ? 47.929 24.393 -11.022 1.00 15.16 216 VAL A O 1
ATOM 1651 N N . GLY A 1 235 ? 47.240 26.355 -10.177 1.00 14.17 217 GLY A N 1
ATOM 1652 C CA . GLY A 1 235 ? 46.262 25.686 -9.304 1.00 13.46 217 GLY A CA 1
ATOM 1653 C C . GLY A 1 235 ? 45.442 26.714 -8.556 1.00 15.63 217 GLY A C 1
ATOM 1654 O O . GLY A 1 235 ? 45.746 27.904 -8.436 1.00 14.11 217 GLY A O 1
ATOM 1655 N N . GLY A 1 236 ? 44.351 26.233 -7.979 1.00 11.74 218 GLY A N 1
ATOM 1656 C CA . GLY A 1 236 ? 43.546 27.183 -7.258 1.00 11.94 218 GLY A CA 1
ATOM 1657 C C . GLY A 1 236 ? 42.459 26.476 -6.484 1.00 13.35 218 GLY A C 1
ATOM 1658 O O . GLY A 1 236 ? 42.212 25.284 -6.681 1.00 15.11 218 GLY A O 1
ATOM 1659 N N . ASN A 1 237 ? 41.780 27.295 -5.693 1.00 12.62 219 ASN A N 1
ATOM 1660 C CA A ASN A 1 237 ? 40.587 26.870 -4.980 0.50 14.61 219 ASN A CA 1
ATOM 1661 C CA B ASN A 1 237 ? 40.604 26.875 -4.941 0.50 15.12 219 ASN A CA 1
ATOM 1662 C C . ASN A 1 237 ? 39.617 28.032 -4.862 1.00 18.99 219 ASN A C 1
ATOM 1663 O O . ASN A 1 237 ? 40.041 29.158 -4.604 1.00 18.56 219 ASN A O 1
ATOM 1672 N N . ALA A 1 238 ? 38.333 27.752 -5.090 1.00 15.94 220 ALA A N 1
ATOM 1673 C CA . ALA A 1 238 ? 37.307 28.788 -5.157 1.00 15.93 220 ALA A CA 1
ATOM 1674 C C . ALA A 1 238 ? 36.144 28.369 -4.251 1.00 16.58 220 ALA A C 1
ATOM 1675 O O . ALA A 1 238 ? 35.795 27.182 -4.131 1.00 18.95 220 ALA A O 1
ATOM 1677 N N . LEU A 1 239 ? 35.544 29.357 -3.594 1.00 14.23 221 LEU A N 1
ATOM 1678 C CA . LEU A 1 239 ? 34.349 29.159 -2.796 1.00 15.31 221 LEU A CA 1
ATOM 1679 C C . LEU A 1 239 ? 33.265 30.036 -3.435 1.00 16.81 221 LEU A C 1
ATOM 1680 O O . LEU A 1 239 ? 33.450 31.243 -3.601 1.00 16.45 221 LEU A O 1
ATOM 1685 N N . LEU A 1 240 ? 32.168 29.393 -3.833 1.00 15.73 222 LEU A N 1
ATOM 1686 C CA . LEU A 1 240 ? 30.976 30.061 -4.339 1.00 15.91 222 LEU A CA 1
ATOM 1687 C C . LEU A 1 240 ? 29.796 29.713 -3.449 1.00 16.35 222 LEU A C 1
ATOM 1688 O O . LEU A 1 240 ? 29.836 28.818 -2.614 1.00 15.37 222 LEU A O 1
ATOM 1693 N N . THR A 1 241 ? 28.734 30.493 -3.590 1.00 12.12 223 THR A N 1
ATOM 1694 C CA . THR A 1 241 ? 27.521 30.220 -2.826 1.00 13.21 223 THR A CA 1
ATOM 1695 C C . THR A 1 241 ? 26.226 30.509 -3.592 1.00 14.93 223 THR A C 1
ATOM 1696 O O . THR A 1 241 ? 26.168 31.440 -4.398 1.00 17.99 223 THR A O 1
ATOM 1700 N N . THR A 1 242 ? 25.167 29.748 -3.330 1.00 14.24 224 THR A N 1
ATOM 1701 C CA . THR A 1 242 ? 23.846 30.193 -3.795 1.00 14.38 224 THR A CA 1
ATOM 1702 C C . THR A 1 242 ? 23.275 31.192 -2.790 1.00 16.29 224 THR A C 1
ATOM 1703 O O . THR A 1 242 ? 23.867 31.398 -1.719 1.00 16.41 224 THR A O 1
ATOM 1707 N N . ARG A 1 243 ? 22.164 31.863 -3.103 1.00 15.35 225 ARG A N 1
ATOM 1708 C CA . ARG A 1 243 ? 21.709 32.908 -2.200 1.00 16.67 225 ARG A CA 1
ATOM 1709 C C . ARG A 1 243 ? 21.094 32.266 -0.962 1.00 16.76 225 ARG A C 1
ATOM 1710 O O . ARG A 1 243 ? 20.882 32.948 0.042 1.00 18.01 225 ARG A O 1
ATOM 1718 N N . GLN A 1 244 ? 20.848 30.958 -0.992 1.00 18.84 226 GLN A N 1
ATOM 1719 C CA . GLN A 1 244 ? 20.422 30.271 0.220 1.00 18.54 226 GLN A CA 1
ATOM 1720 C C . GLN A 1 244 ? 21.598 29.730 1.040 1.00 18.77 226 GLN A C 1
ATOM 1721 O O . GLN A 1 244 ? 21.377 29.100 2.062 1.00 19.87 226 GLN A O 1
ATOM 1727 N N . GLY A 1 245 ? 22.828 29.933 0.590 1.00 15.50 227 GLY A N 1
ATOM 1728 C CA . GLY A 1 245 ? 23.952 29.537 1.429 1.00 17.06 227 GLY A CA 1
ATOM 1729 C C . GLY A 1 245 ? 24.377 28.105 1.169 1.00 15.46 227 GLY A C 1
ATOM 1730 O O . GLY A 1 245 ? 25.095 27.505 1.983 1.00 15.44 227 GLY A O 1
ATOM 1731 N N . VAL A 1 246 ? 23.954 27.548 0.040 1.00 15.55 228 VAL A N 1
ATOM 1732 C CA . VAL A 1 246 ? 24.527 26.271 -0.385 1.00 14.06 228 VAL A CA 1
ATOM 1733 C C . VAL A 1 246 ? 25.860 26.538 -1.084 1.00 15.55 228 VAL A C 1
ATOM 1734 O O . VAL A 1 246 ? 25.911 27.259 -2.082 1.00 14.42 228 VAL A O 1
ATOM 1738 N N . THR A 1 247 ? 26.951 26.040 -0.505 1.00 14.24 229 THR A N 1
ATOM 1739 C CA . THR A 1 247 ? 28.290 26.457 -0.906 1.00 14.85 229 THR A CA 1
ATOM 1740 C C . THR A 1 247 ? 28.923 25.492 -1.900 1.00 14.01 229 THR A C 1
ATOM 1741 O O . THR A 1 247 ? 28.519 24.330 -1.931 1.00 14.47 229 THR A O 1
ATOM 1745 N N . ALA A 1 248 ? 29.875 25.955 -2.710 1.00 15.57 230 ALA A N 1
ATOM 1746 C CA . ALA A 1 248 ? 30.554 25.056 -3.640 1.00 13.27 230 ALA A CA 1
ATOM 1747 C C . ALA A 1 248 ? 32.035 25.310 -3.384 1.00 13.87 230 ALA A C 1
ATOM 1748 O O . ALA A 1 248 ? 32.473 26.461 -3.497 1.00 12.95 230 ALA A O 1
ATOM 1750 N N . GLN A 1 249 ? 32.798 24.268 -3.055 1.00 12.44 231 GLN A N 1
ATOM 1751 C CA . GLN A 1 249 ? 34.250 24.410 -2.855 1.00 13.20 231 GLN A CA 1
ATOM 1752 C C . GLN A 1 249 ? 34.899 23.720 -4.045 1.00 14.06 231 GLN A C 1
ATOM 1753 O O . GLN A 1 249 ? 34.735 22.500 -4.159 1.00 14.21 231 GLN A O 1
ATOM 1759 N N . LEU A 1 250 ? 35.583 24.460 -4.916 1.00 12.10 232 LEU A N 1
ATOM 1760 C CA . LEU A 1 250 ? 36.053 23.900 -6.204 1.00 13.73 232 LEU A CA 1
ATOM 1761 C C . LEU A 1 250 ? 37.573 23.910 -6.227 1.00 13.52 232 LEU A C 1
ATOM 1762 O O . LEU A 1 250 ? 38.156 24.969 -5.964 1.00 16.41 232 LEU A O 1
ATOM 1767 N N . THR A 1 251 ? 38.227 22.798 -6.552 1.00 11.18 233 THR A N 1
ATOM 1768 C CA . THR A 1 251 ? 39.688 22.769 -6.494 1.00 10.42 233 THR A CA 1
ATOM 1769 C C . THR A 1 251 ? 40.129 22.386 -7.912 1.00 12.12 233 THR A C 1
ATOM 1770 O O . THR A 1 251 ? 39.451 21.587 -8.555 1.00 10.67 233 THR A O 1
ATOM 1774 N N . PHE A 1 252 ? 41.242 22.930 -8.394 1.00 11.90 234 PHE A N 1
ATOM 1775 C CA . PHE A 1 252 ? 41.725 22.561 -9.725 1.00 11.98 234 PHE A CA 1
ATOM 1776 C C . PHE A 1 252 ? 43.226 22.813 -9.801 1.00 11.61 234 PHE A C 1
ATOM 1777 O O . PHE A 1 252 ? 43.812 23.571 -9.013 1.00 12.19 234 PHE A O 1
ATOM 1785 N N . GLY A 1 253 ? 43.884 22.168 -10.748 1.00 12.58 235 GLY A N 1
ATOM 1786 C CA . GLY A 1 253 ? 45.314 22.508 -10.846 1.00 14.70 235 GLY A CA 1
ATOM 1787 C C . GLY A 1 253 ? 46.055 21.547 -11.742 1.00 12.13 235 GLY A C 1
ATOM 1788 O O . GLY A 1 253 ? 45.501 20.530 -12.170 1.00 10.90 235 GLY A O 1
ATOM 1789 N N . MET A 1 254 ? 47.300 21.907 -12.067 1.00 8.85 236 MET A N 1
ATOM 1790 C CA . MET A 1 254 ? 48.171 21.029 -12.844 1.00 10.08 236 MET A CA 1
ATOM 1791 C C . MET A 1 254 ? 49.521 20.856 -12.135 1.00 14.66 236 MET A C 1
ATOM 1792 O O . MET A 1 254 ? 50.542 20.646 -12.786 1.00 15.59 236 MET A O 1
ATOM 1797 N N . GLU A 1 255 ? 49.500 20.848 -10.804 1.00 14.46 237 GLU A N 1
ATOM 1798 C CA . GLU A 1 255 ? 50.699 20.556 -10.032 1.00 15.68 237 GLU A CA 1
ATOM 1799 C C . GLU A 1 255 ? 50.366 19.487 -8.991 1.00 16.60 237 GLU A C 1
ATOM 1800 O O . GLU A 1 255 ? 50.750 19.619 -7.829 1.00 15.38 237 GLU A O 1
ATOM 1806 N N . HIS A 1 256 ? 49.628 18.455 -9.398 1.00 11.64 238 HIS A N 1
ATOM 1807 C CA . HIS A 1 256 ? 48.914 17.682 -8.383 1.00 10.90 238 HIS A CA 1
ATOM 1808 C C . HIS A 1 256 ? 48.881 16.210 -8.784 1.00 14.49 238 HIS A C 1
ATOM 1809 O O . HIS A 1 256 ? 49.162 15.901 -9.931 1.00 17.36 238 HIS A O 1
ATOM 1816 N N . ALA A 1 257 ? 48.512 15.287 -7.893 1.00 11.80 239 ALA A N 1
ATOM 1817 C CA . ALA A 1 257 ? 48.112 13.970 -8.363 1.00 12.78 239 ALA A CA 1
ATOM 1818 C C . ALA A 1 257 ? 46.699 14.055 -8.980 1.00 13.42 239 ALA A C 1
ATOM 1819 O O . ALA A 1 257 ? 45.993 15.023 -8.783 1.00 11.68 239 ALA A O 1
ATOM 1821 N N . TYR A 1 258 ? 46.318 13.064 -9.781 1.00 12.23 240 TYR A N 1
ATOM 1822 C CA . TYR A 1 258 ? 45.074 13.094 -10.538 1.00 14.05 240 TYR A CA 1
ATOM 1823 C C . TYR A 1 258 ? 43.900 12.945 -9.566 1.00 12.69 240 TYR A C 1
ATOM 1824 O O . TYR A 1 258 ? 43.811 11.996 -8.764 1.00 13.27 240 TYR A O 1
ATOM 1833 N N . THR A 1 259 ? 42.977 13.892 -9.693 1.00 10.28 241 THR A N 1
ATOM 1834 C CA . THR A 1 259 ? 41.701 13.853 -8.959 1.00 9.70 241 THR A CA 1
ATOM 1835 C C . THR A 1 259 ? 40.600 14.303 -9.904 1.00 11.01 241 THR A C 1
ATOM 1836 O O . THR A 1 259 ? 40.836 15.248 -10.651 1.00 13.58 241 THR A O 1
ATOM 1840 N N . ASN A 1 260 ? 39.426 13.682 -9.880 1.00 8.50 242 ASN A N 1
ATOM 1841 C CA . ASN A 1 260 ? 38.423 14.077 -10.880 1.00 6.71 242 ASN A CA 1
ATOM 1842 C C . ASN A 1 260 ? 37.095 13.638 -10.245 1.00 8.07 242 ASN A C 1
ATOM 1843 O O . ASN A 1 260 ? 36.674 12.493 -10.402 1.00 9.95 242 ASN A O 1
ATOM 1848 N N . ASN A 1 261 ? 36.578 14.464 -9.351 1.00 9.00 243 ASN A N 1
ATOM 1849 C CA . ASN A 1 261 ? 35.461 13.983 -8.529 1.00 8.83 243 ASN A CA 1
ATOM 1850 C C . ASN A 1 261 ? 34.481 15.093 -8.160 1.00 9.34 243 ASN A C 1
ATOM 1851 O O . ASN A 1 261 ? 34.763 16.274 -8.323 1.00 12.47 243 ASN A O 1
ATOM 1856 N N . TYR A 1 262 ? 33.319 14.713 -7.639 1.00 8.63 244 TYR A N 1
ATOM 1857 C CA . TYR A 1 262 ? 32.526 15.697 -6.913 1.00 7.60 244 TYR A CA 1
ATOM 1858 C C . TYR A 1 262 ? 31.828 15.008 -5.743 1.00 8.48 244 TYR A C 1
ATOM 1859 O O . TYR A 1 262 ? 31.791 13.791 -5.699 1.00 9.69 244 TYR A O 1
ATOM 1868 N N . GLU A 1 263 ? 31.294 15.797 -4.816 1.00 10.72 245 GLU A N 1
ATOM 1869 C CA . GLU A 1 263 ? 30.709 15.231 -3.599 1.00 9.60 245 GLU A CA 1
ATOM 1870 C C . GLU A 1 263 ? 29.640 16.223 -3.112 1.00 9.51 245 GLU A C 1
ATOM 1871 O O . GLU A 1 263 ? 29.813 17.445 -3.174 1.00 14.68 245 GLU A O 1
ATOM 1877 N N . PHE A 1 264 ? 28.501 15.705 -2.651 1.00 8.68 246 PHE A N 1
ATOM 1878 C CA . PHE A 1 264 ? 27.415 16.527 -2.130 1.00 10.34 246 PHE A CA 1
ATOM 1879 C C . PHE A 1 264 ? 27.322 16.178 -0.654 1.00 9.67 246 PHE A C 1
ATOM 1880 O O . PHE A 1 264 ? 27.269 15.001 -0.314 1.00 9.60 246 PHE A O 1
ATOM 1888 N N . ARG A 1 265 ? 27.144 17.204 0.180 1.00 10.17 247 ARG A N 1
ATOM 1889 C CA . ARG A 1 265 ? 26.871 16.925 1.594 1.00 9.06 247 ARG A CA 1
ATOM 1890 C C . ARG A 1 265 ? 25.427 17.367 1.824 1.00 9.08 247 ARG A C 1
ATOM 1891 O O . ARG A 1 265 ? 25.052 18.488 1.489 1.00 12.24 247 ARG A O 1
ATOM 1899 N N . GLY A 1 266 ? 24.653 16.453 2.390 1.00 8.63 248 GLY A N 1
ATOM 1900 C CA . GLY A 1 266 ? 23.194 16.634 2.551 1.00 10.80 248 GLY A CA 1
ATOM 1901 C C . GLY A 1 266 ? 22.835 16.649 4.022 1.00 14.18 248 GLY A C 1
ATOM 1902 O O . GLY A 1 266 ? 23.657 16.395 4.908 1.00 12.12 248 GLY A O 1
ATOM 1903 N N . SER A 1 267 ? 21.567 16.968 4.277 1.00 13.06 249 SER A N 1
ATOM 1904 C CA . SER A 1 267 ? 21.102 16.972 5.664 1.00 14.51 249 SER A CA 1
ATOM 1905 C C . SER A 1 267 ? 21.009 15.575 6.255 1.00 14.62 249 SER A C 1
ATOM 1906 O O . SER A 1 267 ? 21.015 15.494 7.479 1.00 15.02 249 SER A O 1
ATOM 1909 N N . THR A 1 268 ? 20.975 14.488 5.470 1.00 11.83 250 THR A N 1
ATOM 1910 C CA . THR A 1 268 ? 20.915 13.145 6.047 1.00 10.86 250 THR A CA 1
ATOM 1911 C C . THR A 1 268 ? 21.926 12.202 5.378 1.00 10.57 250 THR A C 1
ATOM 1912 O O . THR A 1 268 ? 21.884 11.004 5.607 1.00 12.54 250 THR A O 1
ATOM 1916 N N . GLY A 1 269 ? 22.851 12.712 4.577 1.00 11.24 251 GLY A N 1
ATOM 1917 C CA . GLY A 1 269 ? 23.772 11.741 3.956 1.00 9.45 251 GLY A CA 1
ATOM 1918 C C . GLY A 1 269 ? 24.781 12.510 3.123 1.00 8.71 251 GLY A C 1
ATOM 1919 O O . GLY A 1 269 ? 24.775 13.721 3.141 1.00 12.50 251 GLY A O 1
ATOM 1920 N N . ARG A 1 270 ? 25.678 11.797 2.433 1.00 8.04 252 ARG A N 1
ATOM 1921 C CA . ARG A 1 270 ? 26.552 12.426 1.465 1.00 8.40 252 ARG A CA 1
ATOM 1922 C C . ARG A 1 270 ? 26.677 11.501 0.254 1.00 7.83 252 ARG A C 1
ATOM 1923 O O . ARG A 1 270 ? 26.419 10.296 0.352 1.00 8.60 252 ARG A O 1
ATOM 1931 N N . LEU A 1 271 ? 26.993 12.105 -0.899 1.00 6.62 253 LEU A N 1
ATOM 1932 C CA . LEU A 1 271 ? 27.052 11.294 -2.142 1.00 7.71 253 LEU A CA 1
ATOM 1933 C C . LEU A 1 271 ? 28.351 11.742 -2.833 1.00 8.69 253 LEU A C 1
ATOM 1934 O O . LEU A 1 271 ? 28.608 12.939 -2.904 1.00 9.29 253 LEU A O 1
ATOM 1939 N N . TRP A 1 272 ? 29.145 10.802 -3.357 1.00 9.32 254 TRP A N 1
ATOM 1940 C CA . TRP A 1 272 ? 30.310 11.238 -4.116 1.00 7.73 254 TRP A CA 1
ATOM 1941 C C . TRP A 1 272 ? 30.600 10.262 -5.252 1.00 8.40 254 TRP A C 1
ATOM 1942 O O . TRP A 1 272 ? 30.059 9.153 -5.304 1.00 9.60 254 TRP A O 1
ATOM 1953 N N . MET A 1 273 ? 31.419 10.734 -6.193 1.00 8.26 255 MET A N 1
ATOM 1954 C CA . MET A 1 273 ? 31.716 9.872 -7.338 1.00 7.39 255 MET A CA 1
ATOM 1955 C C . MET A 1 273 ? 33.054 10.354 -7.918 1.00 9.48 255 MET A C 1
ATOM 1956 O O . MET A 1 273 ? 33.415 11.518 -7.805 1.00 10.60 255 MET A O 1
ATOM 1961 N N . ASN A 1 274 ? 33.787 9.437 -8.533 1.00 8.14 256 ASN A N 1
ATOM 1962 C CA . ASN A 1 274 ? 35.053 9.728 -9.207 1.00 11.74 256 ASN A CA 1
ATOM 1963 C C . ASN A 1 274 ? 34.884 9.648 -10.718 1.00 9.03 256 ASN A C 1
ATOM 1964 O O . ASN A 1 274 ? 33.820 9.301 -11.236 1.00 12.29 256 ASN A O 1
ATOM 1969 N N . ARG A 1 275 ? 35.981 9.959 -11.406 1.00 10.81 257 ARG A N 1
ATOM 1970 C CA . ARG A 1 275 ? 35.916 10.018 -12.870 1.00 8.73 257 ARG A CA 1
ATOM 1971 C C . ARG A 1 275 ? 34.714 10.802 -13.388 1.00 9.13 257 ARG A C 1
ATOM 1972 O O . ARG A 1 275 ? 34.048 10.441 -14.359 1.00 9.31 257 ARG A O 1
ATOM 1980 N N . VAL A 1 276 ? 34.461 11.946 -12.774 1.00 7.80 258 VAL A N 1
ATOM 1981 C CA . VAL A 1 276 ? 33.258 12.646 -13.151 1.00 9.85 258 VAL A CA 1
ATOM 1982 C C . VAL A 1 276 ? 33.293 13.405 -14.457 1.00 12.99 258 VAL A C 1
ATOM 1983 O O . VAL A 1 276 ? 32.248 13.556 -15.107 1.00 11.04 258 VAL A O 1
ATOM 1987 N N . PHE A 1 277 ? 34.472 13.906 -14.800 1.00 9.65 259 PHE A N 1
ATOM 1988 C CA . PHE A 1 277 ? 34.473 14.823 -15.963 1.00 11.90 259 PHE A CA 1
ATOM 1989 C C . PHE A 1 277 ? 34.894 14.084 -17.224 1.00 10.45 259 PHE A C 1
ATOM 1990 O O . PHE A 1 277 ? 34.529 14.507 -18.321 1.00 12.88 259 PHE A O 1
ATOM 1998 N N . THR A 1 278 ? 35.652 13.008 -17.048 1.00 9.89 260 THR A N 1
ATOM 1999 C CA . THR A 1 278 ? 36.221 12.305 -18.214 1.00 13.19 260 THR A CA 1
ATOM 2000 C C . THR A 1 278 ? 36.186 10.782 -18.083 1.00 11.94 260 THR A C 1
ATOM 2001 O O . THR A 1 278 ? 37.199 10.088 -18.244 1.00 13.40 260 THR A O 1
ATOM 2005 N N . PRO A 1 279 ? 35.010 10.207 -17.827 1.00 12.28 261 PRO A N 1
ATOM 2006 C CA . PRO A 1 279 ? 34.947 8.748 -17.781 1.00 12.80 261 PRO A CA 1
ATOM 2007 C C . PRO A 1 279 ? 35.160 8.160 -19.183 1.00 11.68 261 PRO A C 1
ATOM 2008 O O . PRO A 1 279 ? 34.647 8.683 -20.195 1.00 12.34 261 PRO A O 1
ATOM 2012 N N . PRO A 1 280 ? 35.949 7.083 -19.260 1.00 12.88 262 PRO A N 1
ATOM 2013 C CA . PRO A 1 280 ? 36.028 6.392 -20.534 1.00 10.94 262 PRO A CA 1
ATOM 2014 C C . PRO A 1 280 ? 34.665 6.002 -21.088 1.00 12.01 262 PRO A C 1
ATOM 2015 O O . PRO A 1 280 ? 33.715 5.781 -20.326 1.00 11.07 262 PRO A O 1
ATOM 2019 N N . ALA A 1 281 ? 34.626 5.811 -22.403 1.00 9.07 263 ALA A N 1
ATOM 2020 C CA . ALA A 1 281 ? 33.351 5.426 -23.021 1.00 12.13 263 ALA A CA 1
ATOM 2021 C C . ALA A 1 281 ? 32.840 4.094 -22.478 1.00 11.76 263 ALA A C 1
ATOM 2022 O O . ALA A 1 281 ? 31.638 3.823 -22.532 1.00 13.75 263 ALA A O 1
ATOM 2024 N N . THR A 1 282 ? 33.764 3.244 -22.035 1.00 11.90 264 THR A N 1
ATOM 2025 C CA . THR A 1 282 ? 33.430 1.908 -21.583 1.00 12.48 264 THR A CA 1
ATOM 2026 C C . THR A 1 282 ? 33.396 1.790 -20.061 1.00 12.10 264 THR A C 1
ATOM 2027 O O . THR A 1 282 ? 33.163 0.674 -19.593 1.00 11.34 264 THR A O 1
ATOM 2031 N N . TYR A 1 283 ? 33.572 2.902 -19.345 1.00 12.05 265 TYR A N 1
ATOM 2032 C CA . TYR A 1 283 ? 33.711 2.807 -17.893 1.00 11.26 265 TYR A CA 1
ATOM 2033 C C . TYR A 1 283 ? 32.354 2.954 -17.220 1.00 11.39 265 TYR A C 1
ATOM 2034 O O . TYR A 1 283 ? 31.616 3.887 -17.581 1.00 9.06 265 TYR A O 1
ATOM 2043 N N . GLN A 1 284 ? 32.062 2.082 -16.248 1.00 7.53 266 GLN A N 1
ATOM 2044 C CA . GLN A 1 284 ? 30.780 2.133 -15.525 1.00 11.64 266 GLN A CA 1
ATOM 2045 C C . GLN A 1 284 ? 30.960 2.988 -14.271 1.00 11.19 266 GLN A C 1
ATOM 2046 O O . GLN A 1 284 ? 31.763 2.628 -13.401 1.00 12.02 266 GLN A O 1
ATOM 2052 N N . PRO A 1 285 ? 30.258 4.122 -14.186 1.00 10.20 267 PRO A N 1
ATOM 2053 C CA . PRO A 1 285 ? 30.315 4.965 -13.001 1.00 10.41 267 PRO A CA 1
ATOM 2054 C C . PRO A 1 285 ? 29.852 4.159 -11.771 1.00 11.02 267 PRO A C 1
ATOM 2055 O O . PRO A 1 285 ? 29.018 3.249 -11.869 1.00 10.89 267 PRO A O 1
ATOM 2059 N N . VAL A 1 286 ? 30.411 4.576 -10.634 1.00 10.82 268 VAL A N 1
ATOM 2060 C CA . VAL A 1 286 ? 29.940 4.068 -9.331 1.00 8.83 268 VAL A CA 1
ATOM 2061 C C . VAL A 1 286 ? 29.576 5.224 -8.411 1.00 8.94 268 VAL A C 1
ATOM 2062 O O . VAL A 1 286 ? 30.446 6.030 -8.064 1.00 11.08 268 VAL A O 1
ATOM 2066 N N . VAL A 1 287 ? 28.290 5.335 -8.064 1.00 7.78 269 VAL A N 1
ATOM 2067 C CA . VAL A 1 287 ? 27.770 6.404 -7.212 1.00 8.50 269 VAL A CA 1
ATOM 2068 C C . VAL A 1 287 ? 27.927 5.886 -5.791 1.00 11.48 269 VAL A C 1
ATOM 2069 O O . VAL A 1 287 ? 27.444 4.799 -5.472 1.00 9.16 269 VAL A O 1
ATOM 2073 N N . HIS A 1 288 ? 28.630 6.646 -4.955 1.00 10.37 270 HIS A N 1
ATOM 2074 C CA . HIS A 1 288 ? 28.725 6.250 -3.536 1.00 9.58 270 HIS A CA 1
ATOM 2075 C C . HIS A 1 288 ? 27.816 7.125 -2.678 1.00 8.29 270 HIS A C 1
ATOM 2076 O O . HIS A 1 288 ? 27.868 8.351 -2.748 1.00 8.95 270 HIS A O 1
ATOM 2083 N N . ILE A 1 289 ? 27.071 6.466 -1.799 1.00 7.21 271 ILE A N 1
ATOM 2084 C CA . ILE A 1 289 ? 26.248 7.203 -0.823 1.00 10.29 271 ILE A CA 1
ATOM 2085 C C . ILE A 1 289 ? 26.598 6.723 0.589 1.00 10.87 271 ILE A C 1
ATOM 2086 O O . ILE A 1 289 ? 26.843 5.536 0.794 1.00 10.07 271 ILE A O 1
ATOM 2091 N N . GLU A 1 290 ? 26.603 7.646 1.551 1.00 10.40 272 GLU A N 1
ATOM 2092 C CA . GLU A 1 290 ? 26.823 7.212 2.932 1.00 10.35 272 GLU A CA 1
ATOM 2093 C C . GLU A 1 290 ? 25.757 7.961 3.739 1.00 10.12 272 GLU A C 1
ATOM 2094 O O . GLU A 1 290 ? 25.510 9.166 3.579 1.00 12.88 272 GLU A O 1
ATOM 2100 N N . ARG A 1 291 ? 25.134 7.232 4.660 1.00 9.86 273 ARG A N 1
ATOM 2101 C CA . ARG A 1 291 ? 24.297 7.939 5.630 1.00 9.19 273 ARG A CA 1
ATOM 2102 C C . ARG A 1 291 ? 24.514 7.223 6.969 1.00 10.62 273 ARG A C 1
ATOM 2103 O O . ARG A 1 291 ? 25.429 6.413 7.112 1.00 12.46 273 ARG A O 1
ATOM 2111 N N . GLN A 1 292 ? 23.762 7.575 8.004 1.00 8.90 274 GLN A N 1
ATOM 2112 C CA . GLN A 1 292 ? 24.135 6.983 9.316 1.00 9.71 274 GLN A CA 1
ATOM 2113 C C . GLN A 1 292 ? 23.948 5.474 9.286 1.00 8.91 274 GLN A C 1
ATOM 2114 O O . GLN A 1 292 ? 22.887 4.922 8.935 1.00 11.74 274 GLN A O 1
ATOM 2120 N N . ASP A 1 293 ? 25.030 4.790 9.652 1.00 11.45 275 ASP A N 1
ATOM 2121 C CA . ASP A 1 293 ? 25.131 3.338 9.763 1.00 12.35 275 ASP A CA 1
ATOM 2122 C C . ASP A 1 293 ? 24.854 2.564 8.475 1.00 13.01 275 ASP A C 1
ATOM 2123 O O . ASP A 1 293 ? 24.596 1.361 8.538 1.00 9.77 275 ASP A O 1
ATOM 2128 N N . HIS A 1 294 ? 24.887 3.233 7.320 1.00 11.48 276 HIS A N 1
ATOM 2129 C CA . HIS A 1 294 ? 24.595 2.475 6.113 1.00 10.42 276 HIS A CA 1
ATOM 2130 C C . HIS A 1 294 ? 25.286 3.188 4.953 1.00 12.93 276 HIS A C 1
ATOM 2131 O O . HIS A 1 294 ? 25.266 4.408 4.839 1.00 18.41 276 HIS A O 1
ATOM 2138 N N . ALA A 1 295 ? 25.907 2.431 4.062 1.00 10.66 277 ALA A N 1
ATOM 2139 C CA . ALA A 1 295 ? 26.521 3.076 2.881 1.00 10.46 277 ALA A CA 1
ATOM 2140 C C . ALA A 1 295 ? 26.092 2.148 1.728 1.00 9.83 277 ALA A C 1
ATOM 2141 O O . ALA A 1 295 ? 25.764 0.957 1.895 1.00 10.37 277 ALA A O 1
ATOM 2143 N N . GLU A 1 296 ? 25.971 2.734 0.527 1.00 10.78 278 GLU A N 1
ATOM 2144 C CA . GLU A 1 296 ? 25.633 1.928 -0.664 1.00 10.42 278 GLU A CA 1
ATOM 2145 C C . GLU A 1 296 ? 26.429 2.397 -1.882 1.00 7.79 278 GLU A C 1
ATOM 2146 O O . GLU A 1 296 ? 26.823 3.563 -1.904 1.00 9.98 278 GLU A O 1
ATOM 2152 N N . GLN A 1 297 ? 26.668 1.520 -2.859 1.00 7.90 279 GLN A N 1
ATOM 2153 C CA . GLN A 1 297 ? 27.333 1.932 -4.108 1.00 7.89 279 GLN A CA 1
ATOM 2154 C C . GLN A 1 297 ? 26.447 1.417 -5.229 1.00 8.88 279 GLN A C 1
ATOM 2155 O O . GLN A 1 297 ? 25.928 0.295 -5.134 1.00 10.12 279 GLN A O 1
ATOM 2161 N N . PHE A 1 298 ? 26.182 2.286 -6.210 1.00 8.36 280 PHE A N 1
ATOM 2162 C CA . PHE A 1 298 ? 25.396 1.904 -7.365 1.00 12.15 280 PHE A CA 1
ATOM 2163 C C . PHE A 1 298 ? 26.235 1.975 -8.626 1.00 11.11 280 PHE A C 1
ATOM 2164 O O . PHE A 1 298 ? 26.792 3.040 -8.878 1.00 12.05 280 PHE A O 1
ATOM 2172 N N . VAL A 1 299 ? 26.239 0.895 -9.403 1.00 9.52 281 VAL A N 1
ATOM 2173 C CA . VAL A 1 299 ? 26.995 0.876 -10.664 1.00 9.94 281 VAL A CA 1
ATOM 2174 C C . VAL A 1 299 ? 26.033 1.266 -11.774 1.00 11.70 281 VAL A C 1
ATOM 2175 O O . VAL A 1 299 ? 24.933 0.704 -11.886 1.00 12.47 281 VAL A O 1
ATOM 2179 N N . LEU A 1 300 ? 26.427 2.282 -12.533 1.00 11.31 282 LEU A N 1
ATOM 2180 C CA . LEU A 1 300 ? 25.578 2.814 -13.596 1.00 10.77 282 LEU A CA 1
ATOM 2181 C C . LEU A 1 300 ? 26.118 2.306 -14.937 1.00 11.30 282 LEU A C 1
ATOM 2182 O O . LEU A 1 300 ? 27.273 1.866 -15.037 1.00 11.18 282 LEU A O 1
ATOM 2187 N N . PRO A 1 301 ? 25.300 2.459 -16.004 1.00 13.47 283 PRO A N 1
ATOM 2188 C CA . PRO A 1 301 ? 25.784 2.040 -17.318 1.00 12.67 283 PRO A CA 1
ATOM 2189 C C . PRO A 1 301 ? 26.883 2.956 -17.856 1.00 10.55 283 PRO A C 1
ATOM 2190 O O . PRO A 1 301 ? 26.921 4.148 -17.536 1.00 12.95 283 PRO A O 1
ATOM 2194 N N . ALA A 1 302 ? 27.737 2.354 -18.679 1.00 10.17 284 ALA A N 1
ATOM 2195 C CA . ALA A 1 302 ? 28.725 3.153 -19.409 1.00 9.54 284 ALA A CA 1
ATOM 2196 C C . ALA A 1 302 ? 28.124 3.898 -20.589 1.00 10.08 284 ALA A C 1
ATOM 2197 O O . ALA A 1 302 ? 27.154 3.413 -21.215 1.00 11.34 284 ALA A O 1
ATOM 2199 N N . HIS A 1 303 ? 28.752 5.033 -20.931 1.00 11.44 285 HIS A N 1
ATOM 2200 C CA . HIS A 1 303 ? 28.246 5.858 -22.039 1.00 9.79 285 HIS A CA 1
ATOM 2201 C C . HIS A 1 303 ? 29.442 6.607 -22.605 1.00 11.04 285 HIS A C 1
ATOM 2202 O O . HIS A 1 303 ? 30.401 6.926 -21.887 1.00 9.83 285 HIS A O 1
ATOM 2209 N N . ASP A 1 304 ? 29.350 6.921 -23.893 1.00 11.18 286 ASP A N 1
ATOM 2210 C CA . ASP A 1 304 ? 30.428 7.585 -24.615 1.00 10.99 286 ASP A CA 1
ATOM 2211 C C . ASP A 1 304 ? 30.049 9.054 -24.684 1.00 11.87 286 ASP A C 1
ATOM 2212 O O . ASP A 1 304 ? 29.237 9.472 -25.543 1.00 10.72 286 ASP A O 1
ATOM 2217 N N . GLN A 1 305 ? 30.573 9.869 -23.760 1.00 9.58 287 GLN A N 1
ATOM 2218 C CA . GLN A 1 305 ? 30.055 11.237 -23.709 1.00 8.24 287 GLN A CA 1
ATOM 2219 C C . GLN A 1 305 ? 30.567 12.099 -24.871 1.00 8.63 287 GLN A C 1
ATOM 2220 O O . GLN A 1 305 ? 29.917 13.083 -25.267 1.00 9.65 287 GLN A O 1
ATOM 2226 N N . PHE A 1 306 ? 31.721 11.730 -25.407 1.00 10.81 288 PHE A N 1
ATOM 2227 C CA . PHE A 1 306 ? 32.299 12.407 -26.567 1.00 12.32 288 PHE A CA 1
ATOM 2228 C C . PHE A 1 306 ? 31.361 12.248 -27.783 1.00 11.81 288 PHE A C 1
ATOM 2229 O O . PHE A 1 306 ? 31.014 13.199 -28.489 1.00 10.54 288 PHE A O 1
ATOM 2237 N N . ALA A 1 307 ? 31.041 10.993 -28.058 1.00 13.75 289 ALA A N 1
ATOM 2238 C CA . ALA A 1 307 ? 30.074 10.655 -29.107 1.00 13.58 289 ALA A CA 1
ATOM 2239 C C . ALA A 1 307 ? 28.748 11.345 -28.858 1.00 16.54 289 ALA A C 1
ATOM 2240 O O . ALA A 1 307 ? 28.213 11.902 -29.816 1.00 11.45 289 ALA A O 1
ATOM 2242 N N . LYS A 1 308 ? 28.231 11.326 -27.631 1.00 12.28 290 LYS A N 1
ATOM 2243 C CA . LYS A 1 308 ? 26.963 12.007 -27.355 1.00 12.60 290 LYS A CA 1
ATOM 2244 C C . LYS A 1 308 ? 26.973 13.516 -27.579 1.00 14.66 290 LYS A C 1
ATOM 2245 O O . LYS A 1 308 ? 26.016 14.078 -28.115 1.00 13.40 290 LYS A O 1
ATOM 2251 N N . SER A 1 309 ? 28.087 14.165 -27.231 1.00 10.58 291 SER A N 1
ATOM 2252 C CA . SER A 1 309 ? 28.193 15.602 -27.384 1.00 11.97 291 SER A CA 1
ATOM 2253 C C . SER A 1 309 ? 28.246 15.937 -28.877 1.00 13.04 291 SER A C 1
ATOM 2254 O O . SER A 1 309 ? 27.582 16.873 -29.299 1.00 13.33 291 SER A O 1
ATOM 2257 N N . ILE A 1 310 ? 28.963 15.150 -29.679 1.00 11.19 292 ILE A N 1
ATOM 2258 C CA . ILE A 1 310 ? 29.110 15.502 -31.087 1.00 13.06 292 ILE A CA 1
ATOM 2259 C C . ILE A 1 310 ? 27.770 15.216 -31.768 1.00 12.23 292 ILE A C 1
ATOM 2260 O O . ILE A 1 310 ? 27.354 15.989 -32.629 1.00 12.60 292 ILE A O 1
ATOM 2265 N N . ARG A 1 311 ? 27.076 14.159 -31.344 1.00 13.30 293 ARG A N 1
ATOM 2266 C CA . ARG A 1 311 ? 25.760 13.881 -31.944 1.00 13.28 293 ARG A CA 1
ATOM 2267 C C . ARG A 1 311 ? 24.745 14.958 -31.588 1.00 16.71 293 ARG A C 1
ATOM 2268 O O . ARG A 1 311 ? 23.948 15.375 -32.440 1.00 16.08 293 ARG A O 1
ATOM 2276 N N . ALA A 1 312 ? 24.778 15.457 -30.354 1.00 12.63 294 ALA A N 1
ATOM 2277 C CA . ALA A 1 312 ? 23.873 16.567 -30.021 1.00 13.33 294 ALA A CA 1
ATOM 2278 C C . ALA A 1 312 ? 24.149 17.829 -30.866 1.00 13.44 294 ALA A C 1
ATOM 2279 O O . ALA A 1 312 ? 23.234 18.516 -31.334 1.00 12.76 294 ALA A O 1
ATOM 2281 N N . PHE A 1 313 ? 25.423 18.148 -31.093 1.00 9.23 295 PHE A N 1
ATOM 2282 C CA . PHE A 1 313 ? 25.775 19.297 -31.931 1.00 11.22 295 PHE A CA 1
ATOM 2283 C C . PHE A 1 313 ? 25.230 19.033 -33.341 1.00 14.25 295 PHE A C 1
ATOM 2284 O O . PHE A 1 313 ? 24.615 19.935 -33.924 1.00 14.70 295 PHE A O 1
ATOM 2292 N N . ALA A 1 314 ? 25.546 17.869 -33.897 1.00 10.65 296 ALA A N 1
ATOM 2293 C CA . ALA A 1 314 ? 25.098 17.612 -35.276 1.00 14.89 296 ALA A CA 1
ATOM 2294 C C . ALA A 1 314 ? 23.574 17.666 -35.390 1.00 15.42 296 ALA A C 1
ATOM 2295 O O . ALA A 1 314 ? 22.997 18.168 -36.369 1.00 14.23 296 ALA A O 1
ATOM 2297 N N . GLN A 1 315 ? 22.883 17.069 -34.422 1.00 14.28 297 GLN A N 1
ATOM 2298 C CA . GLN A 1 315 ? 21.415 17.148 -34.487 1.00 13.60 297 GLN A CA 1
ATOM 2299 C C . GLN A 1 315 ? 20.839 18.546 -34.410 1.00 16.28 297 GLN A C 1
ATOM 2300 O O . GLN A 1 315 ? 19.822 18.831 -35.053 1.00 15.43 297 GLN A O 1
ATOM 2306 N N . ALA A 1 316 ? 21.441 19.409 -33.593 1.00 13.98 298 ALA A N 1
ATOM 2307 C CA . ALA A 1 316 ? 21.038 20.802 -33.513 1.00 11.18 298 ALA A CA 1
ATOM 2308 C C . ALA A 1 316 ? 21.277 21.530 -34.835 1.00 14.40 298 ALA A C 1
ATOM 2309 O O . ALA A 1 316 ? 20.387 22.297 -35.253 1.00 14.04 298 ALA A O 1
ATOM 2311 N N . VAL A 1 317 ? 22.412 21.239 -35.468 1.00 11.93 299 VAL A N 1
ATOM 2312 C CA . VAL A 1 317 ? 22.695 21.897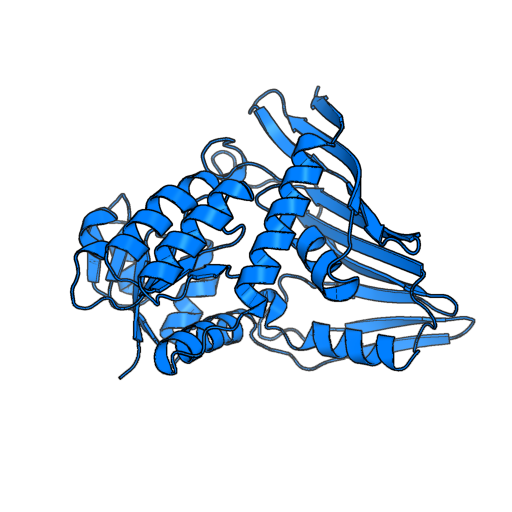 -36.748 1.00 11.24 299 VAL A CA 1
ATOM 2313 C C . VAL A 1 317 ? 21.667 21.352 -37.759 1.00 15.12 299 VAL A C 1
ATOM 2314 O O . VAL A 1 317 ? 21.152 22.147 -38.562 1.00 17.05 299 VAL A O 1
ATOM 2318 N N . LEU A 1 318 ? 21.423 20.044 -37.786 1.00 17.03 300 LEU A N 1
ATOM 2319 C CA . LEU A 1 318 ? 20.556 19.472 -38.825 1.00 17.81 300 LEU A CA 1
ATOM 2320 C C . LEU A 1 318 ? 19.110 19.927 -38.679 1.00 20.61 300 LEU A C 1
ATOM 2321 O O . LEU A 1 318 ? 18.419 20.251 -39.648 1.00 18.60 300 LEU A O 1
ATOM 2326 N N . SER A 1 319 ? 18.621 19.941 -37.444 1.00 19.82 301 SER A N 1
ATOM 2327 C CA . SER A 1 319 ? 17.247 20.324 -37.151 1.00 18.32 301 SER A CA 1
ATOM 2328 C C . SER A 1 319 ? 16.986 21.834 -37.132 1.00 19.76 301 SER A C 1
ATOM 2329 O O . SER A 1 319 ? 15.830 22.255 -37.228 1.00 19.45 301 SER A O 1
ATOM 2332 N N . GLY A 1 320 ? 18.014 22.667 -36.944 1.00 15.95 302 GLY A N 1
ATOM 2333 C CA . GLY A 1 320 ? 17.892 24.069 -36.565 1.00 17.33 302 GLY A CA 1
ATOM 2334 C C . GLY A 1 320 ? 17.414 24.440 -35.171 1.00 15.27 302 GLY A C 1
ATOM 2335 O O . GLY A 1 320 ? 17.218 25.624 -34.885 1.00 15.70 302 GLY A O 1
ATOM 2336 N N . GLU A 1 321 ? 17.246 23.428 -34.316 1.00 15.18 303 GLU A N 1
ATOM 2337 C CA . GLU A 1 321 ? 16.816 23.645 -32.945 1.00 15.15 303 GLU A CA 1
ATOM 2338 C C . GLU A 1 321 ? 18.092 23.807 -32.117 1.00 14.08 303 GLU A C 1
ATOM 2339 O O . GLU A 1 321 ? 18.734 22.795 -31.832 1.00 18.12 303 GLU A O 1
ATOM 2345 N N . HIS A 1 322 ? 18.409 25.053 -31.815 1.00 16.19 304 HIS A N 1
ATOM 2346 C CA . HIS A 1 322 ? 19.631 25.442 -31.104 1.00 16.69 304 HIS A CA 1
ATOM 2347 C C . HIS A 1 322 ? 19.206 25.763 -29.677 1.00 17.52 304 HIS A C 1
ATOM 2348 O O . HIS A 1 322 ? 18.695 26.842 -29.400 1.00 19.21 304 HIS A O 1
ATOM 2355 N N . PRO A 1 323 ? 19.438 24.835 -28.730 1.00 19.41 305 PRO A N 1
ATOM 2356 C CA . PRO A 1 323 ? 18.842 25.034 -27.406 1.00 17.54 305 PRO A CA 1
ATOM 2357 C C . PRO A 1 323 ? 19.279 26.300 -26.712 1.00 18.73 305 PRO A C 1
ATOM 2358 O O . PRO A 1 323 ? 20.472 26.608 -26.602 1.00 17.57 305 PRO A O 1
ATOM 2362 N N . ARG A 1 324 ? 18.276 27.064 -26.276 1.00 17.94 306 ARG A N 1
ATOM 2363 C CA . ARG A 1 324 ? 18.536 28.338 -25.639 1.00 20.30 306 ARG A CA 1
ATOM 2364 C C . ARG A 1 324 ? 19.360 28.096 -24.381 1.00 17.98 306 ARG A C 1
ATOM 2365 O O . ARG A 1 324 ? 20.189 28.938 -24.052 1.00 19.88 306 ARG A O 1
ATOM 2373 N N . GLU A 1 325 ? 19.082 26.999 -23.679 1.00 17.41 307 GLU A N 1
ATOM 2374 C CA . GLU A 1 325 ? 19.770 26.755 -22.410 1.00 17.14 307 GLU A CA 1
ATOM 2375 C C . GLU A 1 325 ? 21.284 26.658 -22.565 1.00 16.85 307 GLU A C 1
ATOM 2376 O O . GLU A 1 325 ? 22.015 26.959 -21.633 1.00 16.48 307 GLU A O 1
ATOM 2382 N N . TRP A 1 326 ? 21.739 26.163 -23.710 1.00 15.55 308 TRP A N 1
ATOM 2383 C CA . TRP A 1 326 ? 23.164 25.965 -23.923 1.00 14.61 308 TRP A CA 1
ATOM 2384 C C . TRP A 1 326 ? 23.921 27.290 -23.935 1.00 14.43 308 TRP A C 1
ATOM 2385 O O . TRP A 1 326 ? 24.978 27.438 -23.302 1.00 15.66 308 TRP A O 1
ATOM 2396 N N . SER A 1 327 ? 23.429 28.263 -24.701 1.00 14.27 309 SER A N 1
ATOM 2397 C CA . SER A 1 327 ? 24.113 29.550 -24.721 1.00 15.96 309 SER A CA 1
ATOM 2398 C C . SER A 1 327 ? 23.955 30.317 -23.408 1.00 15.23 309 SER A C 1
ATOM 2399 O O . SER A 1 327 ? 24.897 30.969 -22.939 1.00 14.78 309 SER A O 1
ATOM 2402 N N . GLU A 1 328 ? 22.795 30.230 -22.763 1.00 12.61 310 GLU A N 1
ATOM 2403 C CA . GLU A 1 328 ? 22.579 30.948 -21.517 1.00 13.08 310 GLU A CA 1
ATOM 2404 C C . GLU A 1 328 ? 23.516 30.363 -20.457 1.00 11.07 310 GLU A C 1
ATOM 2405 O O . GLU A 1 328 ? 24.080 31.113 -19.658 1.00 14.41 310 GLU A O 1
ATOM 2411 N N . ASP A 1 329 ? 23.672 29.043 -20.491 1.00 14.14 311 ASP A N 1
ATOM 2412 C CA . ASP A 1 329 ? 24.531 28.366 -19.515 1.00 14.55 311 ASP A CA 1
ATOM 2413 C C . ASP A 1 329 ? 25.988 28.745 -19.822 1.00 14.14 311 ASP A C 1
ATOM 2414 O O . ASP A 1 329 ? 26.752 28.992 -18.885 1.00 11.03 311 ASP A O 1
ATOM 2419 N N . SER A 1 330 ? 26.404 28.762 -21.088 1.00 12.19 312 SER A N 1
ATOM 2420 C CA . SER A 1 330 ? 27.775 29.179 -21.388 1.00 11.53 312 SER A CA 1
ATOM 2421 C C . SER A 1 330 ? 28.043 30.615 -20.959 1.00 12.48 312 SER A C 1
ATOM 2422 O O . SER A 1 330 ? 29.141 30.953 -20.511 1.00 12.25 312 SER A O 1
ATOM 2425 N N . LEU A 1 331 ? 27.048 31.494 -21.085 1.00 13.83 313 LEU A N 1
ATOM 2426 C CA . LEU A 1 331 ? 27.262 32.865 -20.621 1.00 14.23 313 LEU A CA 1
ATOM 2427 C C . LEU A 1 331 ? 27.393 33.003 -19.097 1.00 13.70 313 LEU A C 1
ATOM 2428 O O . LEU A 1 331 ? 28.242 33.703 -18.565 1.00 12.97 313 LEU A O 1
ATOM 2433 N N . ARG A 1 332 ? 26.513 32.344 -18.355 1.00 13.14 314 ARG A N 1
ATOM 2434 C CA . ARG A 1 332 ? 26.579 32.327 -16.893 1.00 15.26 314 ARG A CA 1
ATOM 2435 C C . ARG A 1 332 ? 27.916 31.729 -16.440 1.00 12.05 314 ARG A C 1
ATOM 2436 O O . ARG A 1 332 ? 28.536 32.244 -15.507 1.00 16.26 314 ARG A O 1
ATOM 2444 N N . GLN A 1 333 ? 28.398 30.702 -17.136 1.00 11.70 315 GLN A N 1
ATOM 2445 C CA . GLN A 1 333 ? 29.652 30.022 -16.801 1.00 11.20 315 GLN A CA 1
ATOM 2446 C C . GLN A 1 333 ? 30.782 31.038 -17.021 1.00 13.28 315 GLN A C 1
ATOM 2447 O O . GLN A 1 333 ? 31.718 31.174 -16.232 1.00 15.21 315 GLN A O 1
ATOM 2453 N N . ALA A 1 334 ? 30.718 31.759 -18.133 1.00 13.20 316 ALA A N 1
ATOM 2454 C CA . ALA A 1 334 ? 31.787 32.737 -18.387 1.00 14.61 316 ALA A CA 1
ATOM 2455 C C . ALA A 1 334 ? 31.876 33.807 -17.297 1.00 15.22 316 ALA A C 1
ATOM 2456 O O . ALA A 1 334 ?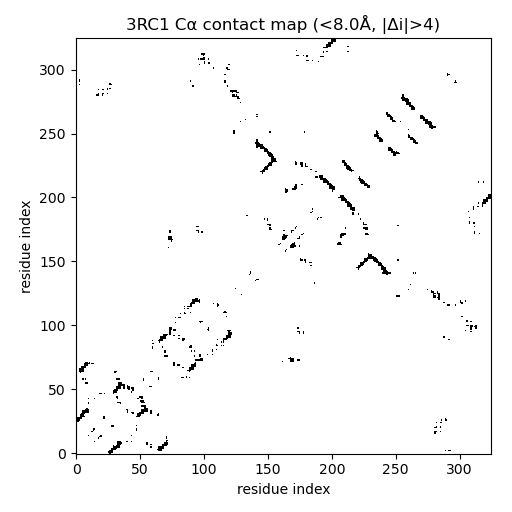 32.966 34.191 -16.874 1.00 13.99 316 ALA A O 1
ATOM 2458 N N . SER A 1 335 ? 30.717 34.296 -16.869 1.00 11.79 317 SER A N 1
ATOM 2459 C CA . SER A 1 335 ? 30.625 35.234 -15.757 1.00 15.93 317 SER A CA 1
ATOM 2460 C C . SER A 1 335 ? 31.268 34.718 -14.469 1.00 15.45 317 SER A C 1
ATOM 2461 O O . SER A 1 335 ? 31.965 35.456 -13.781 1.00 16.69 317 SER A O 1
ATOM 2464 N N . LEU A 1 336 ? 31.002 33.469 -14.112 1.00 15.13 318 LEU A N 1
ATOM 2465 C CA . LEU A 1 336 ? 31.548 32.935 -12.864 1.00 16.84 318 LEU A CA 1
ATOM 2466 C C . LEU A 1 336 ? 33.060 32.781 -12.923 1.00 18.24 318 LEU A C 1
ATOM 2467 O O . LEU A 1 336 ? 33.813 33.106 -11.989 1.00 18.41 318 LEU A O 1
ATOM 2472 N N . VAL A 1 337 ? 33.530 32.329 -14.083 1.00 15.97 319 VAL A N 1
ATOM 2473 C CA . VAL A 1 337 ? 34.961 32.261 -14.317 1.00 17.63 319 VAL A CA 1
ATOM 2474 C C . VAL A 1 337 ? 35.598 33.652 -14.170 1.00 18.38 319 VAL A C 1
ATOM 2475 O O . VAL A 1 337 ? 36.605 33.842 -13.465 1.00 17.58 319 VAL A O 1
ATOM 2479 N N . ASP A 1 338 ? 35.017 34.658 -14.824 1.00 17.91 320 ASP A N 1
ATOM 2480 C CA . ASP A 1 338 ? 35.547 36.017 -14.681 1.00 18.57 320 ASP A CA 1
ATOM 2481 C C . ASP A 1 338 ? 35.561 36.444 -13.215 1.00 17.58 320 ASP A C 1
ATOM 2482 O O . ASP A 1 338 ? 36.520 37.096 -12.787 1.00 19.41 320 ASP A O 1
ATOM 2487 N N . ALA A 1 339 ? 34.504 36.100 -12.477 1.00 16.29 321 ALA A N 1
ATOM 2488 C CA . ALA A 1 339 ? 34.326 36.537 -11.096 1.00 17.45 321 ALA A CA 1
ATOM 2489 C C . ALA A 1 339 ? 35.393 35.867 -10.226 1.00 19.80 321 ALA A C 1
ATOM 2490 O O . ALA A 1 339 ? 35.935 36.486 -9.301 1.00 20.63 321 ALA A O 1
ATOM 2492 N N . VAL A 1 340 ? 35.712 34.617 -10.554 1.00 16.94 322 VAL A N 1
ATOM 2493 C CA . VAL A 1 340 ? 36.798 33.922 -9.852 1.00 20.48 322 VAL A CA 1
ATOM 2494 C C . VAL A 1 340 ? 38.156 34.516 -10.211 1.00 21.80 322 VAL A C 1
ATOM 2495 O O . VAL A 1 340 ? 38.968 34.847 -9.341 1.00 20.38 322 VAL A O 1
ATOM 2499 N N . ARG A 1 341 ? 38.439 34.676 -11.500 1.00 19.17 323 ARG A N 1
ATOM 2500 C CA . ARG A 1 341 ? 39.655 35.379 -11.871 1.00 22.02 323 ARG A CA 1
ATOM 2501 C C . ARG A 1 341 ? 39.851 36.739 -11.201 1.00 22.32 323 ARG A C 1
ATOM 2502 O O . ARG A 1 341 ? 40.950 37.047 -10.726 1.00 23.59 323 ARG A O 1
ATOM 2510 N N . THR A 1 342 ? 38.808 37.553 -11.153 1.00 21.93 324 THR A N 1
ATOM 2511 C CA . THR A 1 342 ? 38.945 38.918 -10.652 1.00 22.35 324 THR A CA 1
ATOM 2512 C C . THR A 1 342 ? 38.903 38.974 -9.131 1.00 21.53 324 THR A C 1
ATOM 2513 O O . THR A 1 342 ? 39.618 39.770 -8.528 1.00 22.51 324 THR A O 1
ATOM 2517 N N . GLY A 1 343 ? 38.065 38.159 -8.504 1.00 17.59 325 GLY A N 1
ATOM 2518 C CA . GLY A 1 343 ? 37.929 38.131 -7.062 1.00 20.85 325 GLY A CA 1
ATOM 2519 C C . GLY A 1 343 ? 39.036 37.372 -6.345 1.00 19.60 325 GLY A C 1
ATOM 2520 O O . GLY A 1 343 ? 39.186 37.529 -5.139 1.00 18.89 325 GLY A O 1
ATOM 2521 N N . ALA A 1 344 ? 39.789 36.530 -7.045 1.00 19.78 326 ALA A N 1
ATOM 2522 C CA . ALA A 1 344 ? 40.701 35.660 -6.307 1.00 17.25 326 ALA A CA 1
ATOM 2523 C C . ALA A 1 344 ? 41.844 36.459 -5.701 1.00 19.96 326 ALA A C 1
ATOM 2524 O O . ALA A 1 344 ? 42.329 37.423 -6.307 1.00 19.11 326 ALA A O 1
ATOM 2526 N N . ARG A 1 345 ? 42.325 35.998 -4.555 1.00 16.77 327 ARG A N 1
ATOM 2527 C CA . ARG A 1 345 ? 43.693 36.337 -4.148 1.00 19.51 327 ARG A CA 1
ATOM 2528 C C . ARG A 1 345 ? 44.766 35.631 -4.976 1.00 19.08 327 ARG A C 1
ATOM 2529 O O . ARG A 1 345 ? 44.795 34.393 -5.011 1.00 19.51 327 ARG A O 1
ATOM 2537 N N . ASP A 1 346 ? 45.645 36.380 -5.638 1.00 16.64 328 ASP A N 1
ATOM 2538 C CA . ASP A 1 346 ? 46.693 35.843 -6.495 1.00 16.22 328 ASP A CA 1
ATOM 2539 C C . ASP A 1 346 ? 47.979 35.700 -5.683 1.00 22.84 328 ASP A C 1
ATOM 2540 O O . ASP A 1 346 ? 48.430 36.697 -5.112 1.00 20.55 328 ASP A O 1
ATOM 2545 N N . ILE A 1 347 ? 48.548 34.499 -5.620 1.00 19.82 329 ILE A N 1
ATOM 2546 C CA . ILE A 1 347 ? 49.777 34.274 -4.871 1.00 19.28 329 ILE A CA 1
ATOM 2547 C C . ILE A 1 347 ? 50.794 33.777 -5.877 1.00 23.06 329 ILE A C 1
ATOM 2548 O O . ILE A 1 347 ? 50.533 32.819 -6.604 1.00 21.73 329 ILE A O 1
ATOM 2553 N N . TYR A 1 348 ? 51.949 34.439 -5.922 1.00 18.98 330 TYR A N 1
ATOM 2554 C CA . TYR A 1 348 ? 53.009 34.034 -6.824 1.00 20.33 330 TYR A CA 1
ATOM 2555 C C . TYR A 1 348 ? 54.033 33.264 -5.989 1.00 23.25 330 TYR A C 1
ATOM 2556 O O . TYR A 1 348 ? 54.375 33.630 -4.852 1.00 25.30 330 TYR A O 1
ATOM 2565 N N . PHE A 1 349 ? 54.489 32.152 -6.546 1.00 25.81 331 PHE A N 1
ATOM 2566 C CA . PHE A 1 349 ? 55.560 31.398 -5.899 1.00 28.10 331 PHE A CA 1
ATOM 2567 C C . PHE A 1 349 ? 56.764 31.212 -6.827 1.00 30.67 331 PHE A C 1
ATOM 2568 O O . PHE A 1 349 ? 56.656 31.229 -8.051 1.00 32.73 331 PHE A O 1
ATOM 2576 N N . PRO A 1 350 ? 57.964 31.056 -6.247 1.00 35.82 332 PRO A N 1
ATOM 2577 C CA . PRO A 1 350 ? 58.239 31.033 -4.815 1.00 38.03 332 PRO A CA 1
ATOM 2578 C C . PRO A 1 350 ? 58.107 32.439 -4.225 1.00 40.05 332 PRO A C 1
ATOM 2579 O O . PRO A 1 350 ? 58.012 33.459 -4.918 1.00 39.32 332 PRO A O 1
#

Foldseek 3Di:
DAAEEEEEALDPCCVPFQLVLQLPDPNYADAEYEHCDQVSQVVVCVVRNHHYDHDDVVRLQDPSHAAYEYPWAQLCQLVNLLVSLVSNHAYAYEPPNHQFLVSLVVSVVSNVVNLHFHFYPLLLVLWCPVVVVLVCVVVQVAAAWQEKEWEFEAAADPPVDQQLACNTNNHWCRNPLLVLLLVCCVRVHLQKDWDEKEFEAEVVSGHTFWMWTWIAHPVNHIYIYIYGHNDHGWGKMKTHHPFKIKMWTPRRHDAQQAWTWIWIGGPPDIDIDTHGGHSSSSSSVVVVSVCRVVSPHDPCRSVSSSSSSHVSVNHVVRYHYDYDD

Sequence (325 aa):
NPIRVGVIGCADIAWRRALPALEAEPLTEVTAIASRRWDDRAKRFTERFGGEPVEGYPALLERDDVDAVYVPLPAVLHAEWIDRALRAGKHVLAEKPLTTDRPQAERLFAVARERGLLLMENFMFLHHPQHRQVADMLDEGVIGEIRSFAASFTIPPKPQGDIRYQADVGGGALLDDIGVYPIRAAGLFLGADLEFVGAVLRHERDRDVVVGGNNALLTTRQGVTAQLTFGMEHAYTNNYEFRGSTGRLWMNRVFTPPATYQPVVHIERQDHAEQFVLPAHDQFAKSIRAFAQAVLSGEHPREWSEDSLRQASLVDAVRTGARDIYFP

Organism: Actinomadura kijaniata (NCBI:txid46161)

Secondary structure (DSSP, 8-state):
--EEEEEES--HHIIIIIHHHHHH-TTEEEEEEEESSHHHHHHHHHHH-SEEEESHHHHHT-TT-SEEEE---GGGHHHHHHHHHHTT-EEEEESSS-SSHHHHHHHHHHHHHTT--EEEE-GGGG-THHHHHHHHHHTTTT-SEEEEEEEEE-PPPPTT-GGG-TTTT-HHIIIIIHHHHHHHHHHH-TT-EEEEEEEEEETTTTEEEEEEEEEE-TT--EEEEEEESSS--EEEEEEEESS-EEEEES-S---TTPPPEEEEEETTEEEEEEPPP--HHHHHHHHHHHHHHH----HHHHHHHHHHHHHHHHHHHHSEEEEE-

Nearest PDB structures (foldseek):
  3rc1-assembly1_A  TM=1.003E+00  e=2.664E-73  Actinomadura kijaniata
  3rc7-assembly1_A  TM=1.003E+00  e=3.926E-69  Actinomadura kijaniata
  3rc2-assembly1_A  TM=1.001E+00  e=1.035E-64  Actinomadura kijaniata
  3rcb-assembly1_A  TM=9.989E-01  e=2.011E-63  Actinomadura kijaniata
  3rc9-assembly1_A  TM=9.990E-01  e=2.850E-63  Actinomadura kijaniata

Solvent-accessible surface area: 14526 Å² total; per-residue (Å²): 175,58,8,88,2,0,0,0,5,10,24,77,49,0,62,118,65,0,0,40,10,2,100,78,15,100,46,7,87,14,16,0,0,0,5,206,162,110,87,91,0,75,118,1,9,121,130,13,34,32,94,31,13,118,22,24,61,50,0,8,135,63,135,48,3,41,0,0,0,0,9,14,19,2,51,68,1,15,92,31,0,40,97,0,0,139,36,44,20,30,0,3,0,10,24,8,5,9,31,42,71,69,38,0,80,134,2,20,30,15,3,160,136,98,54,21,8,6,6,16,1,3,19,3,59,42,4,41,1,6,164,57,0,27,52,28,14,124,136,40,39,0,23,111,45,125,19,0,28,2,16,16,3,29,69,92,66,105,155,66,25,60,58,11,78,48,112,39,0,16,0,0,7,12,11,8,0,0,38,0,0,20,0,0,21,70,32,29,31,67,60,18,73,53,82,26,14,59,3,90,22,28,139,125,77,84,4,21,5,2,14,62,2,67,0,27,13,176,165,47,30,40,0,89,0,46,0,0,2,62,62,84,109,49,5,47,1,38,0,125,17,53,87,14,71,0,67,0,74,91,0,1,31,0,38,40,119,60,93,0,43,0,48,1,63,67,154,134,92,60,52,102,78,96,9,71,36,44,52,3,12,32,83,0,0,98,20,3,0,82,5,20,86,64,49,128,60,55,180,126,66,31,54,33,9,20,87,11,15,38,17,6,28,37,0,88,118,39,10,166,67,66,90,47,152